Protein AF-A0A1X2F989-F1 (afdb_monomer_lite)

InterPro domains:
  IPR047727 Uncharacterised protein Sce7725-like [NF033831] (1-249)

pLDDT: mean 90.23, std 11.78, range [33.81, 98.31]

Foldseek 3Di:
DEDEQQDCDDPAVVHDDPVRCVVCVVVCVPLVRYAYEQEDPALVSVVCLLVVCVVQPPGAHEYEYPAQSDALQRVQVSPVPHNYAYEYEVNHPQVRNLVSHPFARYEYDYAQADDDPALVPDDAKFFRFPCQVCQVVSRYNGYDDDANDDPDDDPDDAFGLKDWQWAWFADPVLGIMIGIQIFPRRGSVDDGQQNRLLRSLVVVVVVCVVPVQGFADFPLNVCSVVSVQRHDVNRVVSRVRRRVVNSCVSNVNDDGDDPPDD

Radius of gyration: 21.35 Å; chains: 1; bounding box: 50×52×54 Å

Organism: NCBI:txid59750

Sequence (262 aa):
MYLIVNPSQGEFETGVPDTWRQPISEFVADTSLVYPTHQVISEADAATLSEFLERFQGRRVGVVLRQPHISAQDLAAEVDDRDVIVFVHASANPRTYLRELPAGKCVEVAASFNEQARNADYGAPEWFTSSHLEFANDGRPGFSDFGPLPRTFSFGGGRPGAVAIHLSYSDGDGSLWIHHFVSDTTDRDLGDAASKIAEAVRKLEAEVESNPEKFVETAGLQAYLANQVLGLPSNKRQQLIHHLATVAASLGDIERPATNLD

Structure (mmCIF, N/CA/C/O backbone):
data_AF-A0A1X2F989-F1
#
_entry.id   AF-A0A1X2F989-F1
#
loop_
_atom_site.group_PDB
_atom_site.id
_atom_site.type_symbol
_atom_site.label_atom_id
_atom_site.label_alt_id
_atom_site.label_comp_id
_atom_site.label_asym_id
_atom_site.label_entity_id
_atom_site.label_seq_id
_atom_site.pdbx_PDB_ins_code
_atom_site.Cartn_x
_atom_site.Cartn_y
_atom_site.Cartn_z
_atom_site.occupancy
_atom_site.B_iso_or_equiv
_atom_site.auth_seq_id
_atom_site.auth_comp_id
_atom_site.auth_asym_id
_atom_site.auth_atom_id
_atom_site.pdbx_PDB_model_num
ATOM 1 N N . MET A 1 1 ? -14.992 7.154 3.346 1.00 90.62 1 MET A N 1
ATOM 2 C CA . MET A 1 1 ? -13.512 7.173 3.421 1.00 90.62 1 MET A CA 1
ATOM 3 C C . MET A 1 1 ? -13.085 7.246 4.877 1.00 90.62 1 MET A C 1
ATOM 5 O O . MET A 1 1 ? -13.626 8.067 5.604 1.00 90.62 1 MET A O 1
ATOM 9 N N . TYR A 1 2 ? -12.134 6.415 5.302 1.00 93.94 2 TYR A N 1
ATOM 10 C CA . TYR A 1 2 ? -11.536 6.503 6.638 1.00 93.94 2 TYR A CA 1
ATOM 11 C C . TYR A 1 2 ? -10.519 7.648 6.680 1.00 93.94 2 TYR A C 1
ATOM 13 O O . TYR A 1 2 ? -9.601 7.678 5.863 1.00 93.94 2 TYR A O 1
ATOM 21 N N . LEU A 1 3 ? -10.701 8.606 7.591 1.00 92.75 3 LEU A N 1
ATOM 22 C CA . LEU A 1 3 ? -9.836 9.780 7.729 1.00 92.75 3 LEU A CA 1
ATOM 23 C C . LEU A 1 3 ? -9.230 9.831 9.129 1.00 92.75 3 LEU A C 1
ATOM 25 O O . LEU A 1 3 ? -9.968 9.922 10.109 1.00 92.75 3 LEU A O 1
ATOM 29 N N . ILE A 1 4 ? -7.897 9.812 9.220 1.00 92.12 4 ILE A N 1
ATOM 30 C CA . ILE A 1 4 ? -7.185 9.953 10.496 1.00 92.12 4 ILE A CA 1
ATOM 31 C C . ILE A 1 4 ? -7.354 11.385 11.009 1.00 92.12 4 ILE A C 1
ATOM 33 O O . ILE A 1 4 ? -6.950 12.335 10.340 1.00 92.12 4 ILE A O 1
ATOM 37 N N . VAL A 1 5 ? -7.943 11.535 12.197 1.00 87.69 5 VAL A N 1
ATOM 38 C CA . VAL A 1 5 ? -8.223 12.851 12.804 1.00 87.69 5 VAL A CA 1
ATOM 39 C C . VAL A 1 5 ? -7.224 13.249 13.896 1.00 87.69 5 VAL A C 1
ATOM 41 O O . VAL A 1 5 ? -7.191 14.414 14.288 1.00 87.69 5 VAL A O 1
ATOM 44 N N . ASN A 1 6 ? -6.377 12.317 14.341 1.00 89.62 6 ASN A N 1
ATOM 45 C CA . ASN A 1 6 ? -5.222 12.539 15.217 1.00 89.62 6 ASN A CA 1
ATOM 46 C C . ASN A 1 6 ? -3.904 12.188 14.484 1.00 89.62 6 ASN A C 1
ATOM 48 O O . ASN A 1 6 ? -3.224 11.225 14.836 1.00 89.62 6 ASN A O 1
ATOM 52 N N . PRO A 1 7 ? -3.553 12.913 13.406 1.00 88.44 7 PRO A N 1
ATOM 53 C CA . PRO A 1 7 ? -2.389 12.570 12.598 1.00 88.44 7 PRO A CA 1
ATOM 54 C C . PRO A 1 7 ? -1.093 12.671 13.407 1.00 88.44 7 PRO A C 1
ATOM 56 O O . PRO A 1 7 ? -0.889 13.615 14.163 1.00 88.44 7 PRO A O 1
ATOM 59 N N . SER A 1 8 ? -0.186 11.720 13.184 1.00 86.38 8 SER A N 1
ATOM 60 C CA . SER A 1 8 ? 1.100 11.640 13.884 1.00 86.38 8 SER A CA 1
ATOM 61 C C . SER A 1 8 ? 2.319 11.814 12.967 1.00 86.38 8 SER A C 1
ATOM 63 O O . SER A 1 8 ? 3.416 11.362 13.301 1.00 86.38 8 SER A O 1
ATOM 65 N N . GLN A 1 9 ? 2.120 12.316 11.747 1.00 84.12 9 GLN A N 1
ATOM 66 C CA . GLN A 1 9 ? 3.147 12.432 10.706 1.00 84.12 9 GLN A CA 1
ATOM 67 C C . GLN A 1 9 ? 2.948 13.726 9.907 1.00 84.12 9 GLN A C 1
ATOM 69 O O . GLN A 1 9 ? 1.814 14.167 9.706 1.00 84.12 9 GLN A O 1
ATOM 74 N N . GLY A 1 10 ? 4.043 14.280 9.381 1.00 83.75 10 GLY A N 1
ATOM 75 C CA . GLY A 1 10 ? 4.018 15.438 8.484 1.00 83.75 10 GLY A CA 1
ATOM 76 C C . GLY A 1 10 ? 3.716 16.758 9.198 1.00 83.75 10 GLY A C 1
ATOM 77 O O . GLY A 1 10 ? 3.974 16.905 10.388 1.00 83.75 10 GLY A O 1
ATOM 78 N N . GLU A 1 11 ? 3.152 17.727 8.469 1.00 84.06 11 GLU A N 1
ATOM 79 C CA . GLU A 1 11 ? 2.908 19.094 8.971 1.00 84.06 11 GLU A CA 1
ATOM 80 C C . GLU A 1 11 ? 1.953 19.161 10.178 1.00 84.06 11 GLU A C 1
ATOM 82 O O . GLU A 1 11 ? 1.933 20.167 10.884 1.00 84.06 11 GLU A O 1
ATOM 87 N N . PHE A 1 12 ? 1.182 18.098 10.438 1.00 86.69 12 PHE A N 1
ATOM 88 C CA . PHE A 1 12 ? 0.217 18.023 11.542 1.00 86.69 12 PHE A CA 1
ATOM 89 C C . PHE A 1 12 ? 0.642 17.096 12.683 1.00 86.69 12 PHE A C 1
ATOM 91 O O . PHE A 1 12 ? -0.179 16.803 13.548 1.00 86.69 12 PHE A O 1
ATOM 98 N N . GLU A 1 13 ? 1.901 16.648 12.727 1.00 84.06 13 GLU A N 1
ATOM 99 C CA . GLU A 1 13 ? 2.385 15.739 13.781 1.00 84.06 13 GLU A CA 1
ATOM 100 C C . GLU A 1 13 ? 2.271 16.320 15.201 1.00 84.06 13 GLU A C 1
ATOM 102 O O . GLU A 1 13 ? 2.126 15.579 16.167 1.00 84.06 13 GLU A O 1
ATOM 107 N N . THR A 1 14 ? 2.308 17.651 15.332 1.00 84.12 14 THR A N 1
ATOM 108 C CA . THR A 1 14 ? 2.146 18.369 16.611 1.00 84.12 14 THR A CA 1
ATOM 109 C C . THR A 1 14 ? 0.704 18.825 16.861 1.00 84.12 14 THR A C 1
ATOM 111 O O . THR A 1 14 ? 0.426 19.545 17.821 1.00 84.12 14 THR A O 1
ATOM 114 N N . GLY A 1 15 ? -0.226 18.391 16.008 1.00 81.81 15 GLY A N 1
ATOM 115 C CA . GLY A 1 15 ? -1.629 18.774 16.014 1.00 81.81 15 GLY A CA 1
ATOM 116 C C . GLY A 1 15 ? -2.032 19.550 14.761 1.00 81.81 15 GLY A C 1
ATOM 117 O O . GLY A 1 15 ? -1.231 20.227 14.120 1.00 81.81 15 GLY A O 1
ATOM 118 N N . VAL A 1 16 ? -3.316 19.461 14.415 1.00 83.69 16 VAL A N 1
ATOM 119 C CA . VAL A 1 16 ? -3.891 20.173 13.266 1.00 83.69 16 VAL A CA 1
ATOM 120 C C . VAL A 1 16 ? -4.214 21.616 13.681 1.00 83.69 16 VAL A C 1
ATOM 122 O O . VAL A 1 16 ? -5.006 21.784 14.600 1.00 83.69 16 VAL A O 1
ATOM 125 N N . PRO A 1 17 ? -3.672 22.671 13.055 1.00 87.06 17 PRO A N 1
ATOM 126 C CA . PRO A 1 17 ? -4.019 24.053 13.399 1.00 87.06 17 PRO A CA 1
ATOM 127 C C . PRO A 1 17 ? -5.493 24.377 13.126 1.00 87.06 17 PRO A C 1
ATOM 129 O O . PRO A 1 17 ? -6.101 23.812 12.217 1.00 87.06 17 PRO A O 1
ATOM 132 N N . ASP A 1 18 ? -6.072 25.344 13.842 1.00 87.25 18 ASP A N 1
ATOM 133 C CA . ASP A 1 18 ? -7.490 25.707 13.665 1.00 87.25 18 ASP A CA 1
ATOM 134 C C . ASP A 1 18 ? -7.808 26.238 12.263 1.00 87.25 18 ASP A C 1
ATOM 136 O O . ASP A 1 18 ? -8.899 26.004 11.743 1.00 87.25 18 ASP A O 1
ATOM 140 N N . THR A 1 19 ? -6.825 26.861 11.611 1.00 88.94 19 THR A N 1
ATOM 141 C CA . THR A 1 19 ? -6.901 27.291 10.208 1.00 88.94 19 THR A CA 1
ATOM 142 C C . THR A 1 19 ? -7.122 26.130 9.239 1.00 88.94 19 THR A C 1
ATOM 144 O O . THR A 1 19 ? -7.714 26.332 8.183 1.00 88.94 19 THR A O 1
ATOM 147 N N . TRP A 1 20 ? -6.688 24.919 9.600 1.00 86.38 20 TRP A N 1
ATOM 148 C CA . TRP A 1 20 ? -6.953 23.683 8.864 1.00 86.38 20 TRP A CA 1
ATOM 149 C C . TRP A 1 20 ? -8.181 22.939 9.390 1.00 86.38 20 TRP A C 1
ATOM 151 O O . TRP A 1 20 ? -8.950 22.390 8.601 1.00 86.38 20 TRP A O 1
ATOM 161 N N . ARG A 1 21 ? -8.403 22.933 10.712 1.00 84.31 21 ARG A N 1
ATOM 162 C CA . ARG A 1 21 ? -9.544 22.235 11.326 1.00 84.31 21 ARG A CA 1
ATOM 163 C C . ARG A 1 21 ? -10.886 22.834 10.929 1.00 84.31 21 ARG A C 1
ATOM 165 O O . ARG A 1 21 ? -11.815 22.079 10.663 1.00 84.31 21 ARG A O 1
ATOM 172 N N . GLN A 1 22 ? -11.011 24.160 10.894 1.00 86.69 22 GLN A N 1
ATOM 173 C CA . GLN A 1 22 ? -12.297 24.803 10.617 1.00 86.69 22 GLN A CA 1
ATOM 174 C C . GLN A 1 22 ? -12.828 24.456 9.216 1.00 86.69 22 GLN A C 1
ATOM 176 O O . GLN A 1 22 ? -13.941 23.934 9.147 1.00 86.69 22 GLN A O 1
ATOM 181 N N . PRO A 1 23 ? -12.058 24.617 8.119 1.00 86.56 23 PRO A N 1
ATOM 182 C CA . PRO A 1 23 ? -12.561 24.293 6.783 1.00 86.56 23 PRO A CA 1
ATOM 183 C C . PRO A 1 23 ? -12.874 22.807 6.580 1.00 86.56 23 PRO A C 1
ATOM 185 O O . PRO A 1 23 ? -13.781 22.476 5.823 1.00 86.56 23 PRO A O 1
ATOM 188 N N . ILE A 1 24 ? -12.137 21.901 7.236 1.00 85.00 24 ILE A N 1
ATOM 189 C CA . ILE A 1 24 ? -12.354 20.457 7.064 1.00 85.00 24 ILE A CA 1
ATOM 190 C C . ILE A 1 24 ? -13.475 19.911 7.960 1.00 85.00 24 ILE A C 1
ATOM 192 O O . ILE A 1 24 ? -13.995 18.828 7.702 1.00 85.00 24 ILE A O 1
ATOM 196 N N . SER A 1 25 ? -13.863 20.645 9.006 1.00 84.75 25 SER A N 1
ATOM 197 C CA . SER A 1 25 ? -14.811 20.167 10.018 1.00 84.75 25 SER A CA 1
ATOM 198 C C . SER A 1 25 ? -16.171 19.762 9.444 1.00 84.75 25 SER A C 1
ATOM 200 O O . SER A 1 25 ? -16.718 18.746 9.869 1.00 84.75 25 SER A O 1
ATOM 202 N N . GLU A 1 26 ? -16.677 20.484 8.441 1.00 86.06 26 GLU A N 1
ATOM 203 C CA . GLU A 1 26 ? -17.933 20.156 7.754 1.00 86.06 26 GLU A CA 1
ATOM 204 C C . GLU A 1 26 ? -17.835 18.821 7.002 1.00 86.06 26 GLU A C 1
ATOM 206 O O . GLU A 1 26 ? -18.725 17.981 7.116 1.00 86.06 26 GLU A O 1
ATOM 211 N N . PHE A 1 27 ? -16.713 18.561 6.322 1.00 85.00 27 PHE A N 1
ATOM 212 C CA . PHE A 1 27 ? -16.469 17.280 5.650 1.00 85.00 27 PHE A CA 1
ATOM 213 C C . PHE A 1 27 ? -16.313 16.129 6.646 1.00 85.00 27 PHE A C 1
ATOM 215 O O . PHE A 1 27 ? -16.808 15.032 6.410 1.00 85.00 27 PHE A O 1
ATOM 222 N N . VAL A 1 28 ? -15.650 16.366 7.783 1.00 83.62 28 VAL A N 1
ATOM 223 C CA . VAL A 1 28 ? -15.543 15.371 8.866 1.00 83.62 28 VAL A CA 1
ATOM 224 C C . VAL A 1 28 ? -16.913 15.093 9.497 1.00 83.62 28 VAL A C 1
ATOM 226 O O . VAL A 1 28 ? -17.173 13.979 9.965 1.00 83.62 28 VAL A O 1
ATOM 229 N N . ALA A 1 29 ? -17.804 16.084 9.526 1.00 84.94 29 ALA A N 1
ATOM 230 C CA . ALA A 1 29 ? -19.171 15.930 10.007 1.00 84.94 29 ALA A CA 1
ATOM 231 C C . ALA A 1 29 ? -20.068 15.162 9.020 1.00 84.94 29 ALA A C 1
ATOM 233 O O . ALA A 1 29 ? -21.021 14.523 9.465 1.00 84.94 29 ALA A O 1
ATOM 234 N N . ASP A 1 30 ? -19.745 15.159 7.723 1.00 87.94 30 ASP A N 1
ATOM 235 C CA . ASP A 1 30 ? -20.487 14.414 6.705 1.00 87.94 30 ASP A CA 1
ATOM 236 C C . ASP A 1 30 ? -20.329 12.894 6.889 1.00 87.94 30 ASP A C 1
ATOM 238 O O . ASP A 1 30 ? -19.300 12.282 6.583 1.00 87.94 30 ASP A O 1
ATOM 242 N N . THR A 1 31 ? -21.393 12.269 7.390 1.00 84.44 31 THR A N 1
ATOM 243 C CA . THR A 1 31 ? -21.453 10.832 7.683 1.00 84.44 31 THR A CA 1
ATOM 244 C C . THR A 1 31 ? -21.545 9.957 6.435 1.00 84.44 31 THR A C 1
ATOM 246 O O . THR A 1 31 ? -21.296 8.754 6.527 1.00 84.44 31 THR A O 1
ATOM 249 N N . SER A 1 32 ? -21.876 10.533 5.276 1.00 87.38 32 SER A N 1
ATOM 250 C CA . SER A 1 32 ? -21.926 9.816 4.000 1.00 87.38 32 SER A CA 1
ATOM 251 C C . SER A 1 32 ? -20.550 9.699 3.344 1.00 87.38 32 SER A C 1
ATOM 253 O O . SER A 1 32 ? -20.290 8.744 2.611 1.00 87.38 32 SER A O 1
ATOM 255 N N . LEU A 1 33 ? -19.646 10.636 3.644 1.00 86.81 33 LEU A N 1
ATOM 256 C CA . LEU A 1 33 ? -18.328 10.724 3.019 1.00 86.81 3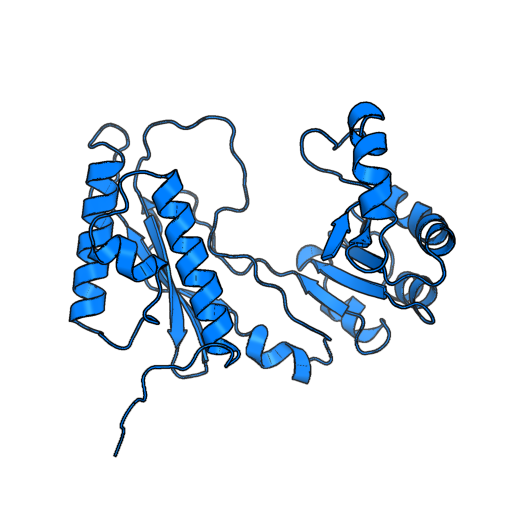3 LEU A CA 1
ATOM 257 C C . LEU A 1 33 ? -17.201 10.231 3.928 1.00 86.81 33 LEU A C 1
ATOM 259 O O . LEU A 1 33 ? -16.288 9.546 3.451 1.00 86.81 33 LEU A O 1
ATOM 263 N N . VAL A 1 34 ? -17.238 10.564 5.223 1.00 92.69 34 VAL A N 1
ATOM 264 C CA . VAL A 1 34 ? -16.092 10.403 6.128 1.00 92.69 34 VAL A CA 1
ATOM 265 C C . VAL A 1 34 ? -16.423 9.542 7.347 1.00 92.69 34 VAL A 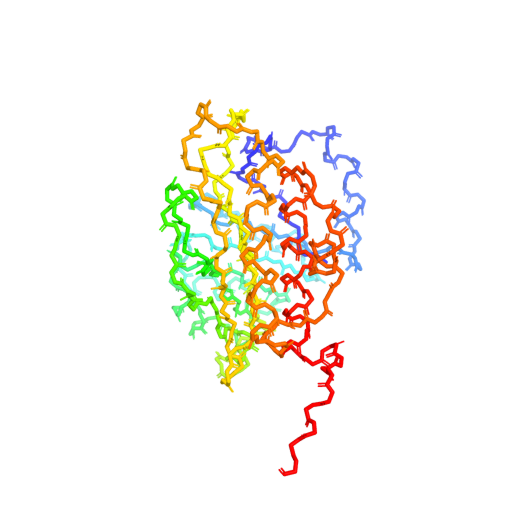C 1
ATOM 267 O O . VAL A 1 34 ? -17.370 9.789 8.099 1.00 92.69 34 VAL A O 1
ATOM 270 N N . TYR A 1 35 ? -15.555 8.560 7.580 1.00 94.94 35 TYR A N 1
ATOM 271 C CA . TYR A 1 35 ? -15.482 7.761 8.796 1.00 94.94 35 TYR A CA 1
ATOM 272 C C . TYR A 1 35 ? -14.290 8.260 9.622 1.00 94.94 35 TYR A C 1
ATOM 274 O O . TYR A 1 35 ? -13.137 8.064 9.212 1.00 94.94 35 TYR A O 1
ATOM 282 N N . PRO A 1 36 ? -14.531 8.946 10.755 1.00 94.69 36 PRO A N 1
ATOM 283 C CA . PRO A 1 36 ? -13.464 9.392 11.640 1.00 94.69 36 PRO A CA 1
ATOM 284 C C . PRO A 1 36 ? -12.598 8.206 12.045 1.00 94.69 36 PRO A C 1
ATOM 286 O O . PRO A 1 36 ? -13.115 7.125 12.319 1.00 94.69 36 PRO A O 1
ATOM 289 N N . THR A 1 37 ? -11.284 8.384 12.048 1.00 96.19 37 THR A N 1
ATOM 290 C CA . THR A 1 37 ? -10.335 7.305 12.324 1.00 96.19 37 THR A CA 1
ATOM 291 C C . THR A 1 37 ? -9.328 7.742 13.374 1.00 96.19 37 THR A C 1
ATOM 293 O O . THR A 1 37 ? -8.713 8.800 13.237 1.00 96.19 37 THR A O 1
ATOM 296 N N . HIS A 1 38 ? -9.162 6.919 14.406 1.00 95.88 38 HIS A N 1
ATOM 297 C CA . HIS A 1 38 ? -8.214 7.152 15.493 1.00 95.88 38 HIS A CA 1
ATOM 298 C C . HIS A 1 38 ? -6.970 6.295 15.307 1.00 95.88 38 HIS A C 1
ATOM 300 O O . HIS A 1 38 ? -7.049 5.076 15.161 1.00 95.88 38 HIS A O 1
ATOM 306 N N . GLN A 1 39 ? -5.809 6.925 15.293 1.00 95.56 39 GLN A N 1
ATOM 307 C CA . GLN A 1 39 ? -4.524 6.260 15.180 1.00 95.56 39 GLN A CA 1
ATOM 308 C C . GLN A 1 39 ? -3.949 5.983 16.570 1.00 95.56 39 GLN A C 1
ATOM 310 O O . GLN A 1 39 ? -3.850 6.892 17.383 1.00 95.56 39 GLN A O 1
ATOM 315 N N . VAL A 1 40 ? -3.522 4.745 16.817 1.00 95.88 40 VAL A N 1
ATOM 316 C CA . VAL A 1 40 ? -2.842 4.321 18.044 1.00 95.88 40 VAL A CA 1
ATOM 317 C C . VAL A 1 40 ? -1.386 3.998 17.720 1.00 95.88 40 VAL A C 1
ATOM 319 O O . VAL A 1 40 ? -1.069 2.973 17.099 1.00 95.88 40 VAL A O 1
ATOM 322 N N . ILE A 1 41 ? -0.488 4.901 18.118 1.00 93.31 41 ILE A N 1
ATOM 323 C CA . ILE A 1 41 ? 0.969 4.748 17.978 1.00 93.31 41 ILE A CA 1
ATOM 324 C C . ILE A 1 41 ? 1.711 4.876 19.313 1.00 93.31 41 ILE A C 1
ATOM 326 O O . ILE A 1 41 ? 2.927 4.694 19.341 1.00 93.31 41 ILE A O 1
ATOM 330 N N . SER A 1 42 ? 0.993 5.176 20.395 1.00 94.00 42 SER A N 1
ATOM 331 C CA . SER A 1 42 ? 1.500 5.320 21.756 1.00 94.00 42 SER A CA 1
ATOM 332 C C . SER A 1 42 ? 0.433 4.936 22.789 1.00 94.00 42 SER A C 1
ATOM 334 O O . SER A 1 42 ? -0.754 4.848 22.469 1.00 94.00 42 SER A O 1
ATOM 336 N N . GLU A 1 43 ? 0.839 4.760 24.047 1.00 94.38 43 GLU A N 1
ATOM 337 C CA . GLU A 1 43 ? -0.087 4.551 25.173 1.00 94.38 43 GLU A CA 1
ATOM 338 C C . GLU A 1 43 ? -1.030 5.750 25.389 1.00 94.38 43 GLU A C 1
ATOM 340 O O . GLU A 1 43 ? -2.175 5.574 25.796 1.00 94.38 43 GLU A O 1
ATOM 345 N N . ALA A 1 44 ? -0.587 6.973 25.067 1.00 93.88 44 ALA A N 1
ATOM 346 C CA . ALA A 1 44 ? -1.424 8.170 25.160 1.00 93.88 44 ALA A CA 1
ATOM 347 C C . ALA A 1 44 ? -2.576 8.147 24.140 1.00 93.88 44 ALA A C 1
ATOM 349 O O . ALA A 1 44 ? -3.703 8.529 24.457 1.00 93.88 44 ALA A O 1
ATOM 350 N N . ASP A 1 45 ? -2.321 7.645 22.929 1.00 94.44 45 ASP A N 1
ATOM 351 C CA . ASP A 1 45 ? -3.375 7.464 21.930 1.00 94.44 45 ASP A CA 1
ATOM 352 C C . ASP A 1 45 ? -4.365 6.379 22.359 1.00 94.44 45 ASP A C 1
ATOM 354 O O . ASP A 1 45 ? -5.571 6.541 22.181 1.00 94.44 45 ASP A O 1
ATOM 358 N N . ALA A 1 46 ? -3.867 5.286 22.947 1.00 95.94 46 ALA A N 1
ATOM 359 C CA . ALA A 1 46 ? -4.715 4.226 23.485 1.00 95.94 46 ALA A CA 1
ATOM 360 C C . ALA A 1 46 ? -5.626 4.760 24.604 1.00 95.94 46 ALA A C 1
ATOM 362 O O . ALA A 1 46 ? -6.825 4.494 24.597 1.00 95.94 46 ALA A O 1
ATOM 363 N N . ALA A 1 47 ? -5.089 5.587 25.506 1.00 96.19 47 ALA A N 1
ATOM 364 C CA . ALA A 1 47 ? -5.841 6.181 26.610 1.00 96.19 47 ALA A CA 1
ATOM 365 C C . ALA A 1 47 ? -6.969 7.131 26.161 1.00 96.19 47 ALA A C 1
ATOM 367 O O . ALA A 1 47 ? -7.932 7.328 26.898 1.00 96.19 47 ALA A O 1
ATOM 368 N N . THR A 1 48 ? -6.874 7.714 24.962 1.00 95.69 48 THR A N 1
ATOM 369 C CA . THR A 1 48 ? -7.895 8.624 24.405 1.00 95.69 48 THR A CA 1
ATOM 370 C C . THR A 1 48 ? -8.910 7.924 23.499 1.00 95.69 48 THR A C 1
ATOM 372 O O . THR A 1 48 ? -9.875 8.552 23.059 1.00 95.69 48 THR A O 1
ATOM 375 N N . LEU A 1 49 ? -8.739 6.622 23.232 1.00 96.62 49 LEU A N 1
ATOM 376 C CA . LEU A 1 49 ? -9.604 5.872 22.320 1.00 96.62 49 LEU A CA 1
ATOM 377 C C . LEU A 1 49 ? -11.066 5.865 22.781 1.00 96.62 49 LEU A C 1
ATOM 379 O O . LEU A 1 49 ? -11.953 6.126 21.973 1.00 96.62 49 LEU A O 1
ATOM 383 N N . SER A 1 50 ? -11.321 5.610 24.066 1.00 95.94 50 SER A N 1
ATOM 384 C CA . SER A 1 50 ? -12.692 5.537 24.587 1.00 95.94 50 SER A CA 1
ATOM 385 C C . SER A 1 50 ? -13.428 6.878 24.431 1.00 95.94 50 SER A C 1
ATOM 387 O O . SER A 1 50 ? -14.551 6.927 23.931 1.00 95.94 50 SER A O 1
ATOM 389 N N . GLU A 1 51 ? -12.751 7.999 24.723 1.00 96.19 51 GLU A N 1
ATOM 390 C CA . GLU A 1 51 ? -13.293 9.347 24.494 1.00 96.19 51 GLU A CA 1
ATOM 391 C C . GLU A 1 51 ? -13.600 9.593 23.007 1.00 96.19 51 GLU A C 1
ATOM 393 O O . GLU A 1 51 ? -14.654 10.136 22.666 1.00 96.19 51 GLU A O 1
ATOM 398 N N . PHE A 1 52 ? -12.708 9.171 22.107 1.00 95.56 52 PHE A N 1
ATOM 399 C CA . PHE A 1 52 ? -12.930 9.265 20.665 1.00 95.56 52 PHE A CA 1
ATOM 400 C C . PHE A 1 52 ? -14.164 8.462 20.221 1.00 95.56 52 PHE A C 1
ATOM 402 O O . PHE A 1 52 ? -14.988 8.969 19.455 1.00 95.56 52 PHE A O 1
ATOM 409 N N . LEU A 1 53 ? -14.311 7.227 20.707 1.00 95.69 53 LEU A N 1
ATOM 410 C CA . LEU A 1 53 ? -15.431 6.355 20.362 1.00 95.69 53 LEU A CA 1
ATOM 411 C C . LEU A 1 53 ? -16.764 6.909 20.883 1.00 95.69 53 LEU A C 1
ATOM 413 O O . LEU A 1 53 ? -17.765 6.832 20.171 1.00 95.69 53 LEU A O 1
ATOM 417 N N . GLU A 1 54 ? -16.786 7.500 22.079 1.00 95.31 54 GLU A N 1
ATOM 418 C CA . GLU A 1 54 ? -17.957 8.207 22.619 1.00 95.31 54 GLU A CA 1
ATOM 419 C C . GLU A 1 54 ? -18.296 9.463 21.813 1.00 95.31 54 GLU A C 1
ATOM 421 O O . GLU A 1 54 ? -19.451 9.693 21.450 1.00 95.31 54 GLU A O 1
ATOM 426 N N . ARG A 1 55 ? -17.289 10.259 21.437 1.00 92.69 55 ARG A N 1
ATOM 427 C CA . ARG A 1 55 ? -17.490 11.470 20.629 1.00 92.69 55 ARG A CA 1
ATOM 428 C C . ARG A 1 55 ? -18.175 11.187 19.291 1.00 92.69 55 ARG A C 1
ATOM 430 O O . ARG A 1 55 ? -18.898 12.045 18.783 1.00 92.69 55 ARG A O 1
ATOM 437 N N . PHE A 1 56 ? -17.932 10.017 18.708 1.00 92.19 56 PHE A N 1
ATOM 438 C CA . PHE A 1 56 ? -18.509 9.594 17.432 1.00 92.19 56 PHE A CA 1
ATOM 439 C C . PHE A 1 56 ? -19.516 8.445 17.583 1.00 92.19 56 PHE A C 1
ATOM 441 O O . PHE A 1 56 ? -19.723 7.680 16.640 1.00 92.19 56 PHE A O 1
ATOM 448 N N . GLN A 1 57 ? -20.178 8.341 18.740 1.00 92.25 57 GLN A N 1
ATOM 449 C CA . GLN A 1 57 ? -21.208 7.335 18.986 1.00 92.25 57 GLN A CA 1
ATOM 450 C C . GLN A 1 57 ? -22.288 7.345 17.887 1.00 92.25 57 GLN A C 1
ATOM 452 O O . GLN A 1 57 ? -22.753 8.396 17.442 1.00 92.25 57 GLN A O 1
ATOM 457 N N . GLY A 1 58 ? -22.676 6.154 17.423 1.00 90.69 58 GLY A N 1
ATOM 458 C CA . GLY A 1 58 ? -23.659 5.982 16.347 1.00 90.69 58 GLY A CA 1
ATOM 459 C C . GLY A 1 58 ? -23.124 6.242 14.932 1.00 90.69 58 GLY A C 1
ATOM 460 O O . GLY A 1 58 ? -23.883 6.125 13.971 1.00 90.69 58 GLY A O 1
ATOM 461 N N . ARG A 1 59 ? -21.834 6.567 14.772 1.00 91.94 59 ARG A N 1
ATOM 462 C CA . ARG A 1 59 ? -21.165 6.639 13.467 1.00 91.94 59 ARG A CA 1
ATOM 463 C C . ARG A 1 59 ? -20.267 5.429 13.249 1.00 91.94 59 ARG A C 1
ATOM 465 O O . ARG A 1 59 ? -19.683 4.897 14.188 1.00 91.94 59 ARG A O 1
ATOM 472 N N . ARG A 1 60 ? -20.080 5.075 11.977 1.00 94.69 60 ARG A N 1
ATOM 473 C CA . ARG A 1 60 ? -18.971 4.216 11.566 1.00 94.69 60 ARG A CA 1
ATOM 474 C C . ARG A 1 60 ? -17.641 4.936 11.776 1.00 94.69 60 ARG A C 1
ATOM 476 O O . ARG A 1 60 ? -17.483 6.074 11.322 1.00 94.69 60 ARG A O 1
ATOM 483 N N . VAL A 1 61 ? -16.682 4.260 12.401 1.00 96.06 61 VAL A N 1
ATOM 484 C CA . VAL A 1 61 ? -15.338 4.793 12.677 1.00 96.06 61 VAL A CA 1
ATOM 485 C C . VAL A 1 61 ? -14.242 3.786 12.330 1.00 96.06 61 VAL A C 1
ATOM 487 O O . VAL A 1 61 ? -14.493 2.594 12.144 1.00 96.06 61 VAL A O 1
ATOM 490 N N . GLY A 1 62 ? -13.012 4.275 12.215 1.00 97.50 62 GLY A N 1
ATOM 491 C CA . GLY A 1 62 ? -11.815 3.455 12.069 1.00 97.50 62 GLY A CA 1
ATOM 492 C C . GLY A 1 62 ? -10.909 3.534 13.295 1.00 97.50 62 GLY A C 1
ATOM 493 O O . GLY A 1 62 ? -10.844 4.562 13.968 1.00 97.50 62 GLY A O 1
ATOM 494 N N . VAL A 1 63 ? -10.139 2.481 13.536 1.00 97.81 63 VAL A N 1
ATOM 495 C CA . VAL A 1 63 ? -8.995 2.498 14.456 1.00 97.81 63 VAL A CA 1
ATOM 496 C C . VAL A 1 63 ? -7.780 1.971 13.708 1.00 97.81 63 VAL A C 1
ATOM 498 O O . VAL A 1 63 ? -7.866 0.926 13.076 1.00 97.81 63 VAL A O 1
ATOM 501 N N . VAL A 1 64 ? -6.648 2.670 13.749 1.00 97.25 64 VAL A N 1
ATOM 502 C CA . VAL A 1 64 ? -5.397 2.234 13.111 1.00 97.25 64 VAL A CA 1
ATOM 503 C C . VAL A 1 64 ? -4.376 1.904 14.188 1.00 97.25 64 VAL A C 1
ATOM 505 O O . VAL A 1 64 ? -3.872 2.803 14.853 1.00 97.25 64 VAL A O 1
ATOM 508 N N . LEU A 1 65 ? -4.013 0.632 14.324 1.00 96.50 65 LEU A N 1
ATOM 509 C CA . LEU A 1 65 ? -2.949 0.188 15.222 1.00 96.50 65 LEU A CA 1
ATOM 510 C C . LEU A 1 65 ? -1.646 0.051 14.444 1.00 96.50 65 LEU A C 1
ATOM 512 O O . LEU A 1 65 ? -1.518 -0.817 13.579 1.00 96.50 65 LEU A O 1
ATOM 516 N N . ARG A 1 66 ? -0.642 0.870 14.764 1.00 91.88 66 ARG A N 1
ATOM 517 C CA . ARG A 1 66 ? 0.711 0.684 14.206 1.00 91.88 66 ARG A CA 1
ATOM 518 C C . ARG A 1 66 ? 1.598 -0.169 15.1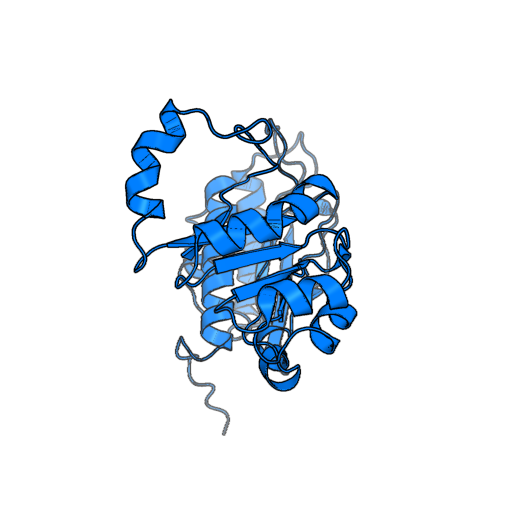02 1.00 91.88 66 ARG A C 1
ATOM 520 O O . ARG A 1 66 ? 2.488 -0.858 14.611 1.00 91.88 66 ARG A O 1
ATOM 527 N N . GLN A 1 67 ? 1.355 -0.129 16.403 1.00 91.38 67 GLN A N 1
ATOM 528 C CA . GLN A 1 67 ? 2.080 -0.871 17.429 1.00 91.38 67 GLN A CA 1
ATOM 529 C C . GLN A 1 67 ? 1.082 -1.352 18.493 1.00 91.38 67 GLN A C 1
ATOM 531 O O . GLN A 1 67 ? 0.005 -0.762 18.611 1.00 91.38 67 GLN A O 1
ATOM 536 N N . PRO A 1 68 ? 1.398 -2.415 19.251 1.00 93.25 68 PRO A N 1
ATOM 537 C CA . PRO A 1 68 ? 0.455 -3.029 20.178 1.00 93.25 68 PRO A CA 1
ATOM 538 C C . PRO A 1 68 ? 0.390 -2.279 21.524 1.00 93.25 68 PRO A C 1
ATOM 540 O O . PRO A 1 68 ? 0.676 -2.853 22.568 1.00 93.25 68 PRO A O 1
ATOM 543 N N . HIS A 1 69 ? 0.043 -0.988 21.490 1.00 96.44 69 HIS A N 1
ATOM 544 C CA . HIS A 1 69 ? -0.065 -0.118 22.680 1.00 96.44 69 HIS A CA 1
ATOM 545 C C . HIS A 1 69 ? -1.395 -0.239 23.431 1.00 96.44 69 HIS A C 1
ATOM 547 O O . HIS A 1 69 ? -1.571 0.366 24.481 1.00 96.44 69 HIS A O 1
ATOM 553 N N . ILE A 1 70 ? -2.330 -1.016 22.895 1.00 97.00 70 ILE A N 1
ATOM 554 C CA . ILE A 1 70 ? -3.559 -1.447 23.559 1.00 97.00 70 ILE A CA 1
ATOM 555 C C . ILE A 1 70 ? -3.609 -2.968 23.454 1.00 97.00 70 ILE A C 1
ATOM 557 O O . ILE A 1 70 ? -3.213 -3.510 22.426 1.00 97.00 70 ILE A O 1
ATOM 561 N N . SER A 1 71 ? -4.034 -3.687 24.491 1.00 97.00 71 SER A N 1
ATOM 562 C CA . SER A 1 71 ? -4.149 -5.141 24.365 1.00 97.00 71 SER A CA 1
ATOM 563 C C . SER A 1 71 ? -5.301 -5.504 23.420 1.00 97.00 71 SER A C 1
ATOM 565 O O . SER A 1 71 ? -6.267 -4.756 23.273 1.00 97.00 71 SER A O 1
ATOM 567 N N . ALA A 1 72 ? -5.226 -6.667 22.771 1.00 97.38 72 ALA A N 1
ATOM 568 C CA . ALA A 1 72 ? -6.301 -7.112 21.885 1.00 97.38 72 ALA A CA 1
ATOM 569 C C . ALA A 1 72 ? -7.628 -7.340 22.638 1.00 97.38 72 ALA A C 1
ATOM 571 O O . ALA A 1 72 ? -8.688 -7.129 22.059 1.00 97.38 72 ALA A O 1
ATOM 572 N N . GLN A 1 73 ? -7.565 -7.706 23.924 1.00 97.06 73 GLN A N 1
ATOM 573 C CA . GLN A 1 73 ? -8.738 -7.877 24.788 1.00 97.06 73 GLN A CA 1
ATOM 574 C C . GLN A 1 73 ? -9.377 -6.534 25.145 1.00 97.06 73 GLN A C 1
ATOM 576 O O . GLN A 1 73 ? -10.588 -6.381 25.001 1.00 97.06 73 GLN A O 1
ATOM 581 N N . ASP A 1 74 ? -8.568 -5.550 25.547 1.00 97.19 74 ASP A N 1
ATOM 582 C CA . ASP A 1 74 ? -9.071 -4.214 25.878 1.00 97.19 74 ASP A CA 1
ATOM 583 C C . ASP A 1 74 ? -9.663 -3.544 24.637 1.00 97.19 74 ASP A C 1
ATOM 585 O O . ASP A 1 74 ? -10.758 -2.992 24.686 1.00 97.19 74 ASP A O 1
ATOM 589 N N . LEU A 1 75 ? -8.992 -3.662 23.485 1.00 97.56 75 LEU A N 1
ATOM 590 C CA . LEU A 1 75 ? -9.526 -3.127 22.239 1.00 97.56 75 LEU A CA 1
ATOM 591 C C . LEU A 1 75 ? -10.819 -3.831 21.819 1.00 97.56 75 LEU A C 1
ATOM 593 O O . LEU A 1 75 ? -11.732 -3.157 21.353 1.00 97.56 75 LEU A O 1
ATOM 597 N N . ALA A 1 76 ? -10.912 -5.155 21.978 1.00 97.44 76 ALA A N 1
ATOM 598 C CA . ALA A 1 76 ? -12.144 -5.890 21.701 1.00 97.44 76 ALA A CA 1
ATOM 599 C C . ALA A 1 76 ? -13.304 -5.381 22.564 1.00 97.44 76 ALA A C 1
ATOM 601 O O . ALA A 1 76 ? -14.385 -5.160 22.028 1.00 97.44 76 ALA A O 1
ATOM 602 N N . ALA A 1 77 ? -13.064 -5.118 23.853 1.00 96.56 77 ALA A N 1
ATOM 603 C CA . ALA A 1 77 ? -14.067 -4.562 24.757 1.00 96.56 77 ALA A CA 1
ATOM 604 C C . ALA A 1 77 ? -14.518 -3.146 24.350 1.00 96.56 77 ALA A C 1
ATOM 606 O O . ALA A 1 77 ? -15.709 -2.854 24.392 1.00 96.56 77 ALA A O 1
ATOM 607 N N . GLU A 1 78 ? -13.598 -2.282 23.910 1.00 95.50 78 GLU A N 1
ATOM 608 C CA . GLU A 1 78 ? -13.924 -0.919 23.456 1.00 95.50 78 GLU A CA 1
ATOM 609 C C . GLU A 1 78 ? -14.774 -0.902 22.172 1.00 95.50 78 GLU A C 1
ATOM 611 O O . GLU A 1 78 ? -15.585 0.005 21.966 1.00 95.50 78 GLU A O 1
ATOM 616 N N . VAL A 1 79 ? -14.588 -1.888 21.285 1.00 95.69 79 VAL A N 1
ATOM 617 C CA . VAL A 1 79 ? -15.175 -1.882 19.934 1.00 95.69 79 VAL A CA 1
ATOM 618 C C . VAL A 1 79 ? -16.313 -2.880 19.728 1.00 95.69 79 VAL A C 1
ATOM 620 O O . VAL A 1 79 ? -16.843 -2.919 18.618 1.00 95.69 79 VAL A O 1
ATOM 623 N N . ASP A 1 80 ? -16.691 -3.683 20.725 1.00 92.12 80 ASP A N 1
ATOM 624 C CA . ASP A 1 80 ? -17.568 -4.858 20.568 1.00 92.12 80 ASP A CA 1
ATOM 625 C C . ASP A 1 80 ? -18.904 -4.546 19.865 1.00 92.12 80 ASP A C 1
ATOM 627 O O . ASP A 1 80 ? -19.174 -5.014 18.754 1.00 92.12 80 ASP A O 1
ATOM 631 N N . ASP A 1 81 ? -19.697 -3.642 20.430 1.00 89.69 81 ASP A N 1
ATOM 632 C CA . ASP A 1 81 ? -21.037 -3.268 19.963 1.00 89.69 81 ASP A CA 1
ATOM 633 C C . ASP A 1 81 ? -21.052 -2.078 18.982 1.00 89.69 81 ASP A C 1
ATOM 635 O O . ASP A 1 81 ? -22.115 -1.591 18.588 1.00 89.69 81 ASP A O 1
ATOM 639 N N . ARG A 1 82 ? -19.875 -1.618 18.540 1.00 93.75 82 ARG A N 1
ATOM 640 C CA . ARG A 1 82 ? -19.713 -0.418 17.702 1.00 93.75 82 ARG A CA 1
ATOM 641 C C . ARG A 1 82 ? -19.444 -0.750 16.232 1.00 93.75 82 ARG A C 1
ATOM 643 O O . ARG A 1 82 ? -18.771 -1.728 15.916 1.00 93.75 82 ARG A O 1
ATOM 650 N N . ASP A 1 83 ? -19.890 0.091 15.300 1.00 94.94 83 ASP A N 1
ATOM 651 C CA . ASP A 1 83 ? -19.533 -0.039 13.874 1.00 94.94 83 ASP A CA 1
ATOM 652 C C . ASP A 1 83 ? -18.100 0.477 13.631 1.00 94.94 83 ASP A C 1
ATOM 654 O O . ASP A 1 83 ? -17.873 1.627 13.250 1.00 94.94 83 ASP A O 1
ATOM 658 N N . VAL A 1 84 ? -17.113 -0.367 13.938 1.00 96.31 84 VAL A N 1
ATOM 659 C CA . VAL A 1 84 ? -15.680 -0.043 13.907 1.00 96.31 84 VAL A CA 1
ATOM 660 C C . VAL A 1 84 ? -14.953 -1.016 12.988 1.00 96.31 84 VAL A C 1
ATOM 662 O O . VAL A 1 84 ? -15.107 -2.230 13.125 1.00 96.31 84 VAL A O 1
ATOM 665 N N . ILE A 1 85 ? -14.091 -0.488 12.117 1.00 97.50 85 ILE A N 1
ATOM 666 C CA . ILE A 1 85 ? -13.047 -1.280 11.456 1.00 97.50 85 ILE A CA 1
ATOM 667 C C . ILE A 1 85 ? -11.696 -0.960 12.091 1.00 97.50 85 ILE A C 1
ATOM 669 O O . ILE A 1 85 ? -11.291 0.199 12.185 1.00 97.50 85 ILE A O 1
ATOM 673 N N . VAL A 1 86 ? -10.996 -2.002 12.521 1.00 97.88 86 VAL A N 1
ATOM 674 C CA . VAL A 1 86 ? -9.654 -1.940 13.088 1.00 97.88 86 VAL A CA 1
ATOM 675 C C . VAL A 1 86 ? -8.645 -2.352 12.020 1.00 97.88 86 VAL A C 1
ATOM 677 O O . VAL A 1 86 ? -8.588 -3.502 11.590 1.00 97.88 86 VAL A O 1
ATOM 680 N N . PHE A 1 87 ? -7.822 -1.399 11.613 1.00 97.44 87 PHE A N 1
ATOM 681 C CA . PHE A 1 87 ? -6.704 -1.563 10.700 1.00 97.44 87 PHE A CA 1
ATOM 682 C C . PHE A 1 87 ? -5.437 -1.856 11.505 1.00 97.44 87 PHE A C 1
ATOM 684 O O . PHE A 1 87 ? -4.914 -0.980 12.193 1.00 97.44 87 PHE A O 1
ATOM 691 N N . VAL A 1 88 ? -4.929 -3.083 11.436 1.00 97.00 88 VAL A N 1
ATOM 692 C CA . VAL A 1 88 ? -3.795 -3.532 12.251 1.00 97.00 88 VAL A CA 1
ATOM 693 C C . VAL A 1 88 ? -2.562 -3.691 11.376 1.00 97.00 88 VAL A C 1
ATOM 695 O O . VAL A 1 88 ? -2.495 -4.586 10.535 1.00 97.00 88 VAL A O 1
ATOM 698 N N . HIS A 1 89 ? -1.571 -2.821 11.569 1.00 94.81 89 HIS A N 1
ATOM 699 C CA . HIS A 1 89 ? -0.307 -2.902 10.846 1.00 94.81 89 HIS A CA 1
ATOM 700 C C . HIS A 1 89 ? 0.449 -4.186 11.203 1.00 94.81 89 HIS A C 1
ATOM 702 O O . HIS A 1 89 ? 0.406 -4.634 12.3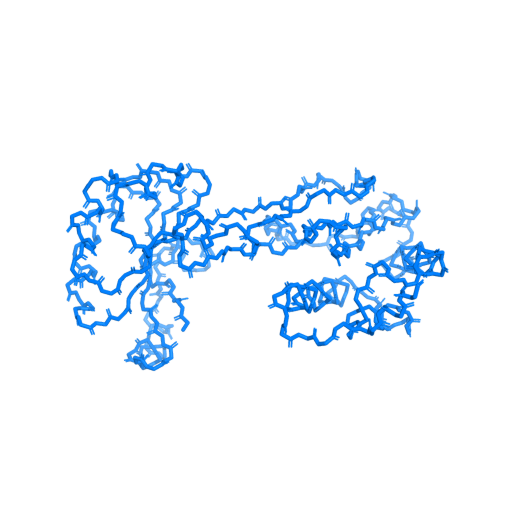48 1.00 94.81 89 HIS A O 1
ATOM 708 N N . ALA A 1 90 ? 1.210 -4.743 10.259 1.00 91.94 90 ALA A N 1
ATOM 709 C CA . ALA A 1 90 ? 1.994 -5.964 10.464 1.00 91.94 90 ALA A CA 1
ATOM 710 C C . ALA A 1 90 ? 2.890 -5.913 11.724 1.00 91.94 90 ALA A C 1
ATOM 712 O O . ALA A 1 90 ? 3.014 -6.902 12.445 1.00 91.94 90 ALA A O 1
ATOM 713 N N . SER A 1 91 ? 3.449 -4.741 12.063 1.00 91.88 91 SER A N 1
ATOM 714 C CA . SER A 1 91 ? 4.255 -4.556 13.289 1.00 91.88 91 SER A CA 1
ATOM 715 C C . SER A 1 91 ? 3.466 -4.617 14.601 1.00 91.88 91 SER A C 1
ATOM 717 O O . SER A 1 91 ? 4.076 -4.704 15.662 1.00 91.88 91 SER A O 1
ATOM 719 N N . ALA A 1 92 ? 2.135 -4.572 14.554 1.00 93.25 92 ALA A N 1
ATOM 720 C CA . ALA A 1 92 ? 1.262 -4.730 15.711 1.00 93.25 92 ALA A CA 1
ATOM 721 C C . ALA A 1 92 ? 0.805 -6.184 15.925 1.00 93.25 92 ALA A C 1
ATOM 723 O O . ALA A 1 92 ? 0.017 -6.426 16.825 1.00 93.25 92 ALA A O 1
ATOM 724 N N . ASN A 1 93 ? 1.308 -7.164 15.160 1.00 92.00 93 ASN A N 1
ATOM 725 C CA . ASN A 1 93 ? 0.897 -8.573 15.247 1.00 92.00 93 ASN A CA 1
ATOM 726 C C . ASN A 1 93 ? -0.617 -8.777 14.975 1.00 92.00 93 ASN A C 1
ATOM 728 O O . ASN A 1 93 ? -1.380 -9.129 15.882 1.00 92.00 93 ASN A O 1
ATOM 732 N N . PRO A 1 94 ? -1.064 -8.590 13.717 1.00 93.69 94 PRO A N 1
ATOM 733 C CA . PRO A 1 94 ? -2.477 -8.643 13.331 1.00 93.69 94 PRO A CA 1
ATOM 734 C C . PRO A 1 94 ? -3.171 -9.967 13.662 1.00 93.69 94 PRO A C 1
ATOM 736 O O . PRO A 1 94 ? -4.369 -9.964 13.928 1.00 93.69 94 PRO A O 1
ATOM 739 N N . ARG A 1 95 ? -2.437 -11.087 13.726 1.00 93.88 95 ARG A N 1
ATOM 740 C CA . ARG A 1 95 ? -2.996 -12.401 14.094 1.00 93.88 95 ARG A CA 1
ATOM 741 C C . ARG A 1 95 ? -3.601 -12.413 15.496 1.00 93.88 95 ARG A C 1
ATOM 743 O O . ARG A 1 95 ? -4.644 -13.025 15.700 1.00 93.88 95 ARG A O 1
ATOM 750 N N . THR A 1 96 ? -2.962 -11.739 16.453 1.00 96.12 96 THR A N 1
ATOM 751 C CA . THR A 1 96 ? -3.481 -11.645 17.825 1.00 96.12 96 THR A CA 1
ATOM 752 C C . THR A 1 96 ? -4.800 -10.882 17.844 1.00 96.12 96 THR A C 1
ATOM 754 O O . THR A 1 96 ? -5.768 -11.354 18.423 1.00 96.12 96 THR A O 1
ATOM 757 N N . TYR A 1 97 ? -4.870 -9.744 17.153 1.00 96.88 97 TYR A N 1
ATOM 758 C CA . TYR A 1 97 ? -6.085 -8.932 17.101 1.00 96.88 97 TYR A CA 1
ATOM 759 C C . TYR A 1 97 ? -7.203 -9.602 16.313 1.00 96.88 97 TYR A C 1
ATOM 761 O O . TYR A 1 97 ? -8.344 -9.556 16.744 1.00 96.88 97 TYR A O 1
ATOM 769 N N . LEU A 1 98 ? -6.893 -10.272 15.203 1.00 95.88 98 LEU A N 1
ATOM 770 C CA . LEU A 1 98 ? -7.880 -11.027 14.431 1.00 95.88 98 LEU A CA 1
ATOM 771 C C . LEU A 1 98 ? -8.587 -12.101 15.273 1.00 95.88 98 LEU A C 1
ATOM 773 O O . LEU A 1 98 ? -9.764 -12.355 15.053 1.00 95.88 98 LEU A O 1
ATOM 777 N N . ARG A 1 99 ? -7.883 -12.723 16.228 1.00 95.75 99 ARG A N 1
ATOM 778 C CA . ARG A 1 99 ? -8.452 -13.768 17.090 1.00 95.75 99 ARG A CA 1
ATOM 779 C C . ARG A 1 99 ? -9.359 -13.222 18.194 1.00 95.75 99 ARG A C 1
ATOM 781 O O . ARG A 1 99 ? -10.327 -13.888 18.542 1.00 95.75 99 ARG A O 1
ATOM 788 N N . GLU A 1 100 ? -9.005 -12.082 18.782 1.00 96.62 100 GLU A N 1
ATOM 789 C CA . GLU A 1 100 ? -9.718 -11.537 19.948 1.00 96.62 100 GLU A CA 1
ATOM 790 C C . GLU A 1 100 ? -10.804 -10.521 19.556 1.00 96.62 100 GLU A C 1
ATOM 792 O O . GLU A 1 100 ? -11.800 -10.391 20.263 1.00 96.62 100 GLU A O 1
ATOM 797 N N . LEU A 1 101 ? -10.631 -9.797 18.443 1.00 96.75 101 LEU A N 1
ATOM 798 C CA . LEU A 1 101 ? -11.635 -8.853 17.957 1.00 96.75 101 LEU A CA 1
ATOM 799 C C . LEU A 1 101 ? -12.882 -9.590 17.452 1.00 96.75 101 LEU A C 1
ATOM 801 O O . LEU A 1 101 ? -12.766 -10.677 16.878 1.00 96.75 101 LEU A O 1
ATOM 805 N N . PRO A 1 102 ? -14.072 -8.973 17.564 1.00 94.38 102 PRO A N 1
ATOM 806 C CA . PRO A 1 102 ? -15.268 -9.522 16.947 1.00 94.38 102 PRO A CA 1
ATOM 807 C C . PRO A 1 102 ? -15.087 -9.734 15.439 1.00 94.38 102 PRO A C 1
ATOM 809 O O . PRO A 1 102 ? -14.399 -8.967 14.750 1.00 94.38 102 PRO A O 1
ATOM 812 N N . ALA A 1 103 ? -15.749 -10.769 14.923 1.00 92.19 103 ALA A N 1
ATOM 813 C CA . ALA A 1 103 ? -15.678 -11.145 13.518 1.00 92.19 103 ALA A CA 1
ATOM 814 C C . ALA A 1 103 ? -16.003 -9.962 12.589 1.00 92.19 103 ALA A C 1
ATOM 816 O O . ALA A 1 103 ? -16.916 -9.176 12.848 1.00 92.19 103 ALA A O 1
ATOM 817 N N . GLY A 1 104 ? -15.256 -9.842 11.489 1.00 92.25 104 GLY A N 1
ATOM 818 C CA . GLY A 1 104 ? -15.491 -8.803 10.486 1.00 92.25 104 GLY A CA 1
ATOM 819 C C . GLY A 1 104 ? -15.030 -7.395 10.875 1.00 92.25 104 GLY A C 1
ATOM 820 O O . GLY A 1 104 ? -15.388 -6.449 10.180 1.00 92.25 104 GLY A O 1
ATOM 821 N N . LYS A 1 105 ? -14.229 -7.224 11.938 1.00 95.69 105 LYS A N 1
ATOM 822 C CA . LYS A 1 105 ? -13.683 -5.906 12.323 1.00 95.69 105 LYS A CA 1
ATOM 823 C C . LYS A 1 105 ? -12.205 -5.711 12.008 1.00 95.69 105 LYS A C 1
ATOM 825 O O . LYS A 1 105 ? -11.760 -4.574 11.938 1.00 95.69 105 LYS A O 1
ATOM 830 N N . CYS A 1 106 ? -11.433 -6.778 11.819 1.00 96.75 106 CYS A N 1
ATOM 831 C CA . CYS A 1 106 ? -9.974 -6.697 11.712 1.00 96.75 106 CYS A CA 1
ATOM 832 C C . CYS A 1 106 ? -9.490 -6.753 10.256 1.00 96.75 106 CYS A C 1
ATOM 834 O O . CYS A 1 106 ? -9.636 -7.779 9.591 1.00 96.75 106 CYS A O 1
ATOM 836 N N . VAL A 1 107 ? -8.852 -5.684 9.780 1.00 96.62 107 VAL A N 1
ATOM 837 C CA . VAL A 1 107 ? -8.142 -5.634 8.493 1.00 96.62 107 VAL A CA 1
ATOM 838 C C . VAL A 1 107 ? -6.646 -5.569 8.764 1.00 96.62 107 VAL A C 1
ATOM 840 O O . VAL A 1 107 ? -6.175 -4.679 9.471 1.00 96.62 107 VAL A O 1
ATOM 843 N N . GLU A 1 108 ? -5.876 -6.493 8.192 1.00 95.06 108 GLU A N 1
ATOM 844 C CA . GLU A 1 108 ? -4.417 -6.400 8.249 1.00 95.06 108 GLU A CA 1
ATOM 845 C C . GLU A 1 108 ? -3.896 -5.377 7.251 1.00 95.06 108 GLU A C 1
ATOM 847 O O . GLU A 1 108 ? -4.317 -5.315 6.096 1.00 95.06 108 GLU A O 1
ATOM 852 N N . VAL A 1 109 ? -2.945 -4.591 7.733 1.00 93.00 109 VAL A N 1
ATOM 853 C CA . VAL A 1 109 ? -2.251 -3.537 7.017 1.00 93.00 109 VAL A CA 1
ATOM 854 C C . VAL A 1 109 ? -0.799 -3.979 6.862 1.00 93.00 109 VAL A C 1
ATOM 856 O O . VAL A 1 109 ? 0.018 -3.842 7.775 1.00 93.00 109 VAL A O 1
ATOM 859 N N . ALA A 1 110 ? -0.479 -4.540 5.703 1.00 88.94 110 ALA A N 1
ATOM 860 C CA . ALA A 1 110 ? 0.848 -5.047 5.399 1.00 88.94 110 ALA A CA 1
ATOM 861 C C . ALA A 1 110 ? 1.374 -4.355 4.151 1.00 88.94 110 ALA A C 1
ATOM 863 O O . ALA A 1 110 ? 0.724 -4.335 3.111 1.00 88.94 110 ALA A O 1
ATOM 864 N N . ALA A 1 111 ? 2.569 -3.788 4.263 1.00 88.12 111 ALA A N 1
ATOM 865 C CA . ALA A 1 111 ? 3.279 -3.349 3.083 1.00 88.12 111 ALA A CA 1
ATOM 866 C C . ALA A 1 111 ? 4.152 -4.496 2.592 1.00 88.12 111 ALA A C 1
ATOM 868 O O . ALA A 1 111 ? 5.105 -4.899 3.263 1.00 88.12 111 ALA A O 1
ATOM 869 N N . SER A 1 112 ? 3.765 -5.039 1.446 1.00 89.75 112 SER A N 1
ATOM 870 C CA . SER A 1 112 ? 4.376 -6.242 0.896 1.00 89.75 112 SER A CA 1
ATOM 871 C C . SER A 1 112 ? 5.462 -5.941 -0.132 1.00 89.75 112 SER A C 1
ATOM 873 O O . SER A 1 112 ? 6.266 -6.814 -0.434 1.00 89.75 112 SER A O 1
ATOM 875 N N . PHE A 1 113 ? 5.543 -4.695 -0.619 1.00 92.00 113 PHE A N 1
ATOM 876 C CA . PHE A 1 113 ? 6.636 -4.279 -1.492 1.00 92.00 113 PHE A CA 1
ATOM 877 C C . PHE A 1 113 ? 7.979 -4.331 -0.756 1.00 92.00 113 PHE A C 1
ATOM 879 O O . PHE A 1 113 ? 8.136 -3.749 0.329 1.00 92.00 113 PHE A O 1
ATOM 886 N N . ASN A 1 114 ? 8.945 -5.010 -1.365 1.00 91.56 114 ASN A N 1
ATOM 887 C CA . ASN A 1 114 ? 10.282 -5.208 -0.835 1.00 91.56 114 ASN A CA 1
ATOM 888 C C . ASN A 1 114 ? 11.209 -4.089 -1.334 1.00 91.56 114 ASN A C 1
ATOM 890 O O . ASN A 1 114 ? 11.891 -4.191 -2.353 1.00 91.56 114 ASN A O 1
ATOM 894 N N . GLU A 1 115 ? 11.197 -2.978 -0.600 1.00 90.94 115 GLU A N 1
ATOM 895 C CA . GLU A 1 115 ? 11.972 -1.784 -0.934 1.00 90.94 115 GLU A CA 1
ATOM 896 C C . GLU A 1 115 ? 13.485 -2.058 -0.895 1.00 90.94 115 GLU A C 1
ATOM 898 O O . GLU A 1 115 ? 14.040 -2.449 0.133 1.00 90.94 115 GLU A O 1
ATOM 903 N N . GLN A 1 116 ? 14.166 -1.791 -2.011 1.00 91.38 116 GLN A N 1
ATOM 904 C CA . GLN A 1 116 ? 15.625 -1.831 -2.097 1.00 91.38 116 GLN A CA 1
ATOM 905 C C . GLN A 1 116 ? 16.242 -0.463 -1.796 1.00 91.38 116 GLN A C 1
ATOM 907 O O . GLN A 1 116 ? 15.684 0.582 -2.136 1.00 91.38 116 GLN A O 1
ATOM 912 N N . ALA A 1 117 ? 17.452 -0.461 -1.229 1.00 88.00 117 ALA A N 1
ATOM 913 C CA . ALA A 1 117 ? 18.178 0.771 -0.907 1.00 88.00 117 ALA A CA 1
ATOM 914 C C . ALA A 1 117 ? 18.495 1.625 -2.150 1.00 88.00 117 ALA A C 1
ATOM 916 O O . ALA A 1 117 ? 18.600 2.851 -2.060 1.00 88.00 117 ALA A O 1
ATOM 917 N N . ARG A 1 118 ? 18.662 0.991 -3.319 1.00 89.50 118 ARG A N 1
ATOM 918 C CA . ARG A 1 118 ? 18.864 1.664 -4.607 1.00 89.50 118 ARG A CA 1
ATOM 919 C C . ARG A 1 118 ? 18.005 1.009 -5.678 1.00 89.50 118 ARG A C 1
ATOM 921 O O . ARG A 1 118 ? 17.894 -0.208 -5.733 1.00 89.50 118 ARG A O 1
ATOM 928 N N . ASN A 1 119 ? 17.537 1.813 -6.633 1.00 92.50 119 ASN A N 1
ATOM 929 C CA . ASN A 1 119 ? 16.847 1.297 -7.821 1.00 92.50 119 ASN A CA 1
ATOM 930 C C . ASN A 1 119 ? 17.693 0.290 -8.624 1.00 92.50 119 ASN A C 1
ATOM 932 O O . ASN A 1 119 ? 17.134 -0.575 -9.283 1.00 92.50 119 ASN A O 1
ATOM 936 N N . ALA A 1 120 ? 19.024 0.410 -8.569 1.00 94.38 120 ALA A N 1
ATOM 937 C CA . ALA A 1 120 ? 19.952 -0.492 -9.251 1.00 94.38 120 ALA A CA 1
ATOM 938 C C . ALA A 1 120 ? 19.993 -1.908 -8.648 1.00 94.38 120 ALA A C 1
ATOM 940 O O . ALA A 1 120 ? 20.519 -2.813 -9.285 1.00 94.38 120 ALA A O 1
ATOM 941 N N . ASP A 1 121 ? 19.478 -2.080 -7.427 1.00 95.12 121 ASP A N 1
ATOM 942 C CA . ASP A 1 121 ? 19.542 -3.343 -6.687 1.00 95.12 121 ASP A CA 1
ATOM 943 C C . ASP A 1 121 ? 18.301 -4.225 -6.918 1.00 95.12 121 ASP A C 1
ATOM 945 O O . ASP A 1 121 ? 18.294 -5.384 -6.507 1.00 95.12 121 ASP A O 1
ATOM 949 N N . TYR A 1 122 ? 17.259 -3.714 -7.589 1.00 95.81 122 TYR A N 1
ATOM 950 C CA . TYR A 1 122 ? 16.134 -4.551 -8.014 1.00 95.81 122 TYR A CA 1
ATOM 951 C C . TYR A 1 122 ? 16.568 -5.519 -9.122 1.00 95.81 122 TYR A C 1
ATOM 953 O O . TYR A 1 122 ? 17.316 -5.149 -10.028 1.00 95.81 122 TYR A O 1
ATOM 961 N N . GLY A 1 123 ? 16.075 -6.756 -9.052 1.00 93.06 123 GLY A N 1
ATOM 962 C CA . GLY A 1 123 ? 16.469 -7.843 -9.947 1.00 93.06 123 GLY A CA 1
ATOM 963 C C . GLY A 1 123 ? 15.274 -8.579 -10.544 1.00 93.06 123 GLY A C 1
ATOM 964 O O . GLY A 1 123 ? 14.446 -7.983 -11.227 1.00 93.06 123 GLY A O 1
ATOM 965 N N . ALA A 1 124 ? 15.227 -9.892 -10.310 1.00 94.19 124 ALA A N 1
ATOM 966 C CA . ALA A 1 124 ? 14.173 -10.775 -10.806 1.00 94.19 124 ALA A CA 1
ATOM 967 C C . ALA A 1 124 ? 12.775 -10.368 -10.293 1.00 94.19 124 ALA A C 1
ATOM 969 O O . ALA A 1 124 ? 12.687 -9.682 -9.273 1.00 94.19 124 ALA A O 1
ATOM 970 N N . PRO A 1 125 ? 11.691 -10.808 -10.964 1.00 96.56 125 PRO A N 1
ATOM 971 C CA . PRO A 1 125 ? 10.340 -10.610 -10.461 1.00 96.56 125 PRO A CA 1
ATOM 972 C C . PRO A 1 125 ? 10.173 -11.137 -9.035 1.00 96.56 125 PRO A C 1
ATOM 974 O O . PRO A 1 125 ? 10.709 -12.194 -8.694 1.00 96.56 125 PRO A O 1
ATOM 977 N N . GLU A 1 126 ? 9.398 -10.424 -8.225 1.00 95.25 126 GLU A N 1
ATOM 978 C CA . GLU A 1 126 ? 9.152 -10.775 -6.829 1.00 95.25 126 GLU A CA 1
ATOM 979 C C . GLU A 1 126 ? 7.664 -10.949 -6.536 1.00 95.25 126 GLU A C 1
ATOM 981 O O . GLU A 1 126 ? 6.803 -10.314 -7.153 1.00 95.25 126 GLU A O 1
ATOM 986 N N . TRP A 1 127 ? 7.370 -11.832 -5.584 1.00 96.06 127 TRP A N 1
ATOM 987 C CA . TRP A 1 127 ? 6.025 -11.998 -5.053 1.00 96.06 127 TRP A CA 1
ATOM 988 C C . TRP A 1 127 ? 5.612 -10.722 -4.313 1.00 96.06 127 TRP A C 1
ATOM 990 O O . TRP A 1 127 ? 6.394 -10.190 -3.524 1.00 96.06 127 TRP A O 1
ATOM 1000 N N . PHE A 1 128 ? 4.391 -10.240 -4.556 1.00 95.50 128 PHE A N 1
ATOM 1001 C CA . PHE A 1 128 ? 3.860 -9.038 -3.916 1.00 95.50 128 PHE A CA 1
ATOM 1002 C C . PHE A 1 128 ? 2.779 -9.371 -2.893 1.00 95.50 128 PHE A C 1
ATOM 1004 O O . PHE A 1 128 ? 2.975 -9.089 -1.719 1.00 95.50 128 PHE A O 1
ATOM 1011 N N . THR A 1 129 ? 1.637 -9.944 -3.278 1.00 95.19 129 THR A N 1
ATOM 1012 C CA . THR A 1 129 ? 0.590 -10.276 -2.295 1.00 95.19 129 THR A CA 1
ATOM 1013 C C . THR A 1 129 ? -0.439 -11.278 -2.811 1.00 95.19 129 THR A C 1
ATOM 1015 O O . THR A 1 129 ? -0.760 -11.300 -3.997 1.00 95.19 129 THR A O 1
ATOM 1018 N N . SER A 1 130 ? -1.017 -12.062 -1.904 1.00 94.81 130 SER A N 1
ATOM 1019 C CA . SER A 1 130 ? -2.233 -12.862 -2.114 1.00 94.81 130 SER A CA 1
ATOM 1020 C C . SER A 1 130 ? -3.391 -12.413 -1.213 1.00 94.81 130 SER A C 1
ATOM 1022 O O . SER A 1 130 ? -4.448 -13.044 -1.201 1.00 94.81 130 SER A O 1
ATOM 1024 N N . SER A 1 131 ? -3.242 -11.298 -0.484 1.00 93.75 131 SER A N 1
ATOM 1025 C CA . SER A 1 131 ? -4.230 -10.856 0.509 1.00 93.75 131 SER A CA 1
ATOM 1026 C C . SER A 1 131 ? -5.632 -10.647 -0.073 1.00 93.75 131 SER A C 1
ATOM 1028 O O . SER A 1 131 ? -6.614 -10.888 0.625 1.00 93.75 131 SER A O 1
ATOM 1030 N N . HIS A 1 132 ? -5.752 -10.236 -1.342 1.00 93.75 132 HIS A N 1
ATOM 1031 C CA . HIS A 1 132 ? -7.042 -10.078 -2.033 1.00 93.75 132 HIS A CA 1
ATOM 1032 C C . HIS A 1 132 ? -7.772 -11.406 -2.276 1.00 93.75 132 HIS A C 1
ATOM 1034 O O . HIS A 1 132 ? -8.988 -11.398 -2.436 1.00 93.75 132 HIS A O 1
ATOM 1040 N N . LEU A 1 133 ? -7.062 -12.537 -2.267 1.00 94.44 133 LEU A N 1
ATOM 1041 C CA . LEU A 1 133 ? -7.635 -13.881 -2.396 1.00 94.44 133 LEU A CA 1
ATOM 1042 C C . LEU A 1 133 ? -8.014 -14.482 -1.036 1.00 94.44 133 LEU A C 1
ATOM 1044 O O . LEU A 1 133 ? -8.964 -15.254 -0.928 1.00 94.44 133 LEU A O 1
ATOM 1048 N N . GLU A 1 134 ? -7.246 -14.153 0.002 1.00 92.75 134 GLU A N 1
ATOM 1049 C CA . GLU A 1 134 ? -7.278 -14.865 1.283 1.00 92.75 134 GLU A CA 1
ATOM 1050 C C . GLU A 1 134 ? -8.158 -14.185 2.337 1.00 92.75 134 GLU A C 1
ATOM 1052 O O . GLU A 1 134 ? -8.698 -14.867 3.209 1.00 92.75 134 GLU A O 1
ATOM 1057 N N . PHE A 1 135 ? -8.361 -12.863 2.256 1.00 93.62 135 PHE A N 1
ATOM 1058 C CA . PHE A 1 135 ? -8.943 -12.084 3.357 1.00 93.62 135 PHE A CA 1
ATOM 1059 C C . PHE A 1 135 ? -10.295 -12.614 3.857 1.00 93.62 135 PHE A C 1
ATOM 1061 O O . PHE A 1 135 ? -10.532 -12.646 5.064 1.00 93.62 135 PHE A O 1
ATOM 1068 N N . ALA A 1 136 ? -11.169 -13.056 2.950 1.00 92.50 136 ALA A N 1
ATOM 1069 C CA . ALA A 1 136 ? -12.484 -13.569 3.313 1.00 92.50 136 ALA A CA 1
ATOM 1070 C C . ALA A 1 136 ? -12.390 -14.915 4.053 1.00 92.50 136 ALA A C 1
ATOM 1072 O O . ALA A 1 136 ? -13.078 -15.115 5.055 1.00 92.50 136 ALA A O 1
ATOM 1073 N N . ASN A 1 137 ? -11.505 -15.812 3.604 1.00 92.38 137 ASN A N 1
ATOM 1074 C CA . ASN A 1 137 ? -11.254 -17.102 4.257 1.00 92.38 137 ASN A CA 1
ATOM 1075 C C . ASN A 1 137 ? -10.583 -16.925 5.628 1.00 92.38 137 ASN A C 1
ATOM 1077 O O . ASN A 1 137 ? -10.835 -17.706 6.543 1.00 92.38 137 ASN A O 1
ATOM 1081 N N . ASP A 1 138 ? -9.804 -15.856 5.787 1.00 91.25 138 ASP A N 1
ATOM 1082 C CA . ASP A 1 138 ? -9.211 -15.426 7.055 1.00 91.25 138 ASP A CA 1
ATOM 1083 C C . ASP A 1 138 ? -10.218 -14.760 8.016 1.00 91.25 138 ASP A C 1
ATOM 1085 O O . ASP A 1 138 ? -9.847 -14.346 9.115 1.00 91.25 138 ASP A O 1
ATOM 1089 N N . GLY A 1 139 ? -11.491 -14.612 7.629 1.00 91.38 139 GLY A N 1
ATOM 1090 C CA . GLY A 1 139 ? -12.516 -13.958 8.450 1.00 91.38 139 GLY A CA 1
ATOM 1091 C C . GLY A 1 139 ? -12.365 -12.435 8.548 1.00 91.38 139 GLY A C 1
ATOM 1092 O O . GLY A 1 139 ? -12.913 -11.807 9.460 1.00 91.38 139 GLY A O 1
ATOM 1093 N N . ARG A 1 140 ? -11.619 -11.824 7.622 1.00 94.25 140 ARG A N 1
ATOM 1094 C CA . ARG A 1 140 ? -11.402 -10.375 7.546 1.00 94.25 140 ARG A CA 1
ATOM 1095 C C . ARG A 1 140 ? -12.466 -9.736 6.645 1.00 94.25 140 ARG A C 1
ATOM 1097 O O . ARG A 1 140 ? -12.877 -10.340 5.657 1.00 94.25 140 ARG A O 1
ATOM 1104 N N . PRO A 1 141 ? -12.889 -8.491 6.921 1.00 94.06 141 PRO A N 1
ATOM 1105 C CA . PRO A 1 141 ? -13.860 -7.778 6.089 1.00 94.06 141 PRO A CA 1
ATOM 1106 C C . PRO A 1 141 ? -13.231 -7.149 4.831 1.00 94.06 141 PRO A C 1
ATOM 1108 O O . PRO A 1 141 ? -13.941 -6.560 4.021 1.00 94.06 141 PRO A O 1
ATOM 1111 N N . GLY A 1 142 ? -11.905 -7.224 4.682 1.00 93.62 142 GLY A N 1
ATOM 1112 C CA . GLY A 1 142 ? -11.161 -6.655 3.564 1.00 93.62 142 GLY A CA 1
ATOM 1113 C C . GLY A 1 142 ? -9.661 -6.918 3.676 1.00 93.62 142 GLY A C 1
ATOM 1114 O O . GLY A 1 142 ? -9.189 -7.512 4.650 1.00 93.62 142 GLY A O 1
ATOM 1115 N N . PHE A 1 143 ? -8.918 -6.433 2.686 1.00 93.69 143 PHE A N 1
ATOM 1116 C CA . PHE A 1 143 ? -7.460 -6.498 2.617 1.00 93.69 143 PHE A CA 1
ATOM 1117 C C . PHE A 1 143 ? -6.862 -5.095 2.466 1.00 93.69 143 PHE A C 1
ATOM 1119 O O . PHE A 1 143 ? -7.574 -4.124 2.205 1.00 93.69 143 PHE A O 1
ATOM 1126 N N . SER A 1 144 ? -5.548 -4.985 2.649 1.00 91.50 144 SER A N 1
ATOM 1127 C CA . SER A 1 144 ? -4.803 -3.759 2.370 1.00 91.50 144 SER A CA 1
ATOM 1128 C C . SER A 1 144 ? -3.968 -3.901 1.105 1.00 91.50 144 SER A C 1
ATOM 1130 O O . SER A 1 144 ? -3.445 -4.975 0.813 1.00 91.50 144 SER A O 1
ATOM 1132 N N . ASP A 1 145 ? -3.826 -2.786 0.396 1.00 90.25 145 ASP A N 1
ATOM 1133 C CA . ASP A 1 145 ? -2.919 -2.643 -0.732 1.00 90.25 145 ASP A CA 1
ATOM 1134 C C . ASP A 1 145 ? -1.979 -1.458 -0.481 1.00 90.25 145 ASP A C 1
ATOM 1136 O O . ASP A 1 145 ? -2.380 -0.291 -0.491 1.00 90.25 145 ASP A O 1
ATOM 1140 N N . PHE A 1 146 ? -0.718 -1.769 -0.198 1.00 84.94 146 PHE A N 1
ATOM 1141 C CA . PHE A 1 146 ? 0.363 -0.792 -0.168 1.00 84.94 146 PHE A CA 1
ATOM 1142 C C . PHE A 1 146 ? 1.109 -0.908 -1.481 1.00 84.94 146 PHE A C 1
ATOM 1144 O O . PHE A 1 146 ? 2.019 -1.732 -1.595 1.00 84.94 146 PHE A O 1
ATOM 1151 N N . GLY A 1 147 ? 0.711 -0.080 -2.444 1.00 84.44 147 GLY A N 1
ATOM 1152 C CA . GLY A 1 147 ? 1.252 -0.125 -3.794 1.00 84.44 147 GLY A CA 1
ATOM 1153 C C . GLY A 1 147 ? 2.788 -0.052 -3.864 1.00 84.44 147 GLY A C 1
ATOM 1154 O O . GLY A 1 147 ? 3.455 0.301 -2.886 1.00 84.44 147 GLY A O 1
ATOM 1155 N N . PRO A 1 148 ? 3.366 -0.338 -5.042 1.00 84.12 148 PRO A N 1
ATOM 1156 C CA . PRO A 1 148 ? 4.795 -0.587 -5.244 1.00 84.12 148 PRO A CA 1
ATOM 1157 C C . PRO A 1 148 ? 5.619 0.708 -5.276 1.00 84.12 148 PRO A C 1
ATOM 1159 O O . PRO A 1 148 ? 6.288 1.034 -6.257 1.00 84.12 148 PRO A O 1
ATOM 1162 N N . LEU A 1 149 ? 5.534 1.499 -4.211 1.00 81.31 149 LEU A N 1
ATOM 1163 C CA . LEU A 1 149 ? 6.300 2.719 -4.019 1.00 81.31 149 LEU A CA 1
ATOM 1164 C C . LEU A 1 149 ? 7.127 2.639 -2.730 1.00 81.31 149 LEU A C 1
ATOM 1166 O O . LEU A 1 149 ? 6.718 1.983 -1.771 1.00 81.31 149 LEU A O 1
ATOM 1170 N N . PRO A 1 150 ? 8.268 3.351 -2.677 1.00 74.94 150 PRO A N 1
ATOM 1171 C CA . PRO A 1 150 ? 9.051 3.481 -1.454 1.00 74.94 150 PRO A CA 1
ATOM 1172 C C . PRO A 1 150 ? 8.200 4.019 -0.303 1.00 74.94 150 PRO A C 1
ATOM 1174 O O . PRO A 1 150 ? 7.438 4.976 -0.485 1.00 74.94 150 PRO A O 1
ATOM 1177 N N . ARG A 1 151 ? 8.365 3.450 0.893 1.00 72.88 151 ARG A N 1
ATOM 1178 C CA . ARG A 1 151 ? 7.643 3.892 2.098 1.00 72.88 151 ARG A CA 1
ATOM 1179 C C . ARG A 1 151 ? 8.181 5.207 2.633 1.00 72.88 151 ARG A C 1
ATOM 1181 O O . ARG A 1 151 ? 7.457 5.961 3.280 1.00 72.88 151 ARG A O 1
ATOM 1188 N N . THR A 1 152 ? 9.467 5.455 2.408 1.00 66.94 152 THR A N 1
ATOM 1189 C CA . THR A 1 152 ? 10.164 6.587 3.008 1.00 66.94 152 THR A CA 1
ATOM 1190 C C . THR A 1 152 ? 10.079 7.799 2.092 1.00 66.94 152 THR A C 1
ATOM 1192 O O . THR A 1 152 ? 10.579 7.796 0.966 1.00 66.94 152 THR A O 1
ATOM 1195 N N . PHE A 1 153 ? 9.465 8.870 2.588 1.00 64.69 153 PHE A N 1
ATOM 1196 C CA . PHE A 1 153 ? 9.538 10.175 1.947 1.00 64.69 153 PHE A CA 1
ATOM 1197 C C . PHE A 1 153 ? 10.880 10.837 2.281 1.00 64.69 153 PHE A C 1
ATOM 1199 O O . PHE A 1 153 ? 11.234 10.970 3.451 1.00 64.69 153 PHE A O 1
ATOM 1206 N N . SER A 1 154 ? 11.621 11.282 1.267 1.00 59.72 154 SER A N 1
ATOM 1207 C CA . SER A 1 154 ? 12.860 12.044 1.444 1.00 59.72 154 SER A CA 1
ATOM 1208 C C . SER A 1 154 ? 12.710 13.457 0.882 1.00 59.72 154 SER A C 1
ATOM 1210 O O . SER A 1 154 ? 12.339 13.624 -0.282 1.00 59.72 154 SER A O 1
ATOM 1212 N N . PHE A 1 155 ? 13.050 14.474 1.678 1.00 50.91 155 PHE A N 1
ATOM 1213 C CA . PHE A 1 155 ? 13.170 15.847 1.187 1.00 50.91 155 PHE A CA 1
ATOM 1214 C C . PHE A 1 155 ? 14.389 15.984 0.263 1.00 50.91 155 PHE A C 1
ATOM 1216 O O . PHE A 1 155 ? 15.505 15.619 0.630 1.00 50.91 155 PHE A O 1
ATOM 1223 N N . GLY A 1 156 ? 14.172 16.557 -0.924 1.00 55.16 156 GLY A N 1
ATOM 1224 C CA . GLY A 1 156 ? 15.205 16.759 -1.942 1.00 55.16 156 GLY A CA 1
ATOM 1225 C C . GLY A 1 156 ? 15.289 15.626 -2.971 1.00 55.16 156 GLY A C 1
ATOM 1226 O O . GLY A 1 156 ? 15.001 14.467 -2.689 1.00 55.16 156 GLY A O 1
ATOM 1227 N N . GLY A 1 157 ? 15.672 15.982 -4.199 1.00 57.66 157 GLY A N 1
ATOM 1228 C CA . GLY A 1 157 ? 15.802 15.057 -5.323 1.00 57.66 157 GLY A CA 1
ATOM 1229 C C . GLY A 1 157 ? 17.010 15.426 -6.169 1.00 57.66 157 GLY A C 1
ATOM 1230 O O . GLY A 1 157 ? 16.962 16.367 -6.957 1.00 57.66 157 GLY A O 1
ATOM 1231 N N . GLY A 1 158 ? 18.111 14.703 -5.974 1.00 66.56 158 GLY A N 1
ATOM 1232 C CA . GLY A 1 158 ? 19.232 14.732 -6.908 1.00 66.56 158 GLY A CA 1
ATOM 1233 C C . GLY A 1 158 ? 18.892 13.970 -8.188 1.00 66.56 158 GLY A C 1
ATOM 1234 O O . GLY A 1 158 ? 17.834 13.348 -8.305 1.00 66.56 158 GLY A O 1
ATOM 1235 N N . ARG A 1 159 ? 19.818 13.971 -9.151 1.00 75.94 159 ARG A N 1
ATOM 1236 C CA . ARG A 1 159 ? 19.712 13.061 -10.298 1.00 75.94 159 ARG A CA 1
ATOM 1237 C C . ARG A 1 159 ? 19.604 11.614 -9.787 1.00 75.94 159 ARG A C 1
ATOM 1239 O O . ARG A 1 159 ? 20.301 11.270 -8.829 1.00 75.94 159 ARG A O 1
ATOM 1246 N N . PRO A 1 160 ? 18.734 10.771 -10.366 1.00 81.25 160 PRO A N 1
ATOM 1247 C CA . PRO A 1 160 ? 18.637 9.378 -9.954 1.00 81.25 160 PRO A CA 1
ATOM 1248 C C . PRO A 1 160 ? 19.904 8.620 -10.370 1.00 81.25 160 PRO A C 1
ATOM 1250 O O . PRO A 1 160 ? 20.390 8.804 -11.486 1.00 81.25 160 PRO A O 1
ATOM 1253 N N . GLY A 1 161 ? 20.418 7.749 -9.493 1.00 88.31 161 GLY A N 1
ATOM 1254 C CA . GLY A 1 161 ? 21.479 6.794 -9.846 1.00 88.31 161 GLY A CA 1
ATOM 1255 C C . GLY A 1 161 ? 21.008 5.836 -10.940 1.00 88.31 161 GLY A C 1
ATOM 1256 O O . GLY A 1 161 ? 21.582 5.801 -12.019 1.00 88.31 161 GLY A O 1
ATOM 1257 N N . ALA A 1 162 ? 19.871 5.184 -10.709 1.00 93.50 162 ALA A N 1
ATOM 1258 C CA . ALA A 1 162 ? 19.134 4.388 -11.686 1.00 93.50 162 ALA A CA 1
ATOM 1259 C C . ALA A 1 162 ? 17.641 4.739 -11.624 1.00 93.50 162 ALA A C 1
ATOM 1261 O O . ALA A 1 162 ? 17.159 5.259 -10.609 1.00 93.50 162 ALA A O 1
ATOM 1262 N N . VAL A 1 163 ? 16.895 4.423 -12.677 1.00 94.81 163 VAL A N 1
ATOM 1263 C CA . VAL A 1 163 ? 15.428 4.455 -12.672 1.00 94.81 163 VAL A CA 1
ATOM 1264 C C . VAL A 1 163 ? 14.903 3.028 -12.708 1.00 94.81 163 VAL A C 1
ATOM 1266 O O . VAL A 1 163 ? 15.401 2.219 -13.481 1.00 94.81 163 VAL A O 1
ATOM 1269 N N . ALA A 1 164 ? 13.895 2.741 -11.887 1.00 95.38 164 ALA A N 1
ATOM 1270 C CA . ALA A 1 164 ? 13.140 1.499 -11.949 1.00 95.38 164 ALA A CA 1
ATOM 1271 C C . ALA A 1 164 ? 11.673 1.770 -12.329 1.00 95.38 164 ALA A C 1
ATOM 1273 O O . ALA A 1 164 ? 11.092 2.800 -11.953 1.00 95.38 164 ALA A O 1
ATOM 1274 N N . ILE A 1 165 ? 11.095 0.845 -13.090 1.00 97.12 165 ILE A N 1
ATOM 1275 C CA . ILE A 1 165 ? 9.660 0.721 -13.349 1.00 97.12 165 ILE A CA 1
ATOM 1276 C C . ILE A 1 165 ? 9.210 -0.585 -12.697 1.00 97.12 165 ILE A C 1
ATOM 1278 O O . ILE A 1 165 ? 9.744 -1.643 -13.018 1.00 97.12 165 ILE A O 1
ATOM 1282 N N . HIS A 1 166 ? 8.248 -0.511 -11.784 1.00 97.50 166 HIS A N 1
ATOM 1283 C CA . HIS A 1 166 ? 7.649 -1.663 -11.119 1.00 97.50 166 HIS A CA 1
ATOM 1284 C C . HIS A 1 166 ? 6.253 -1.883 -11.697 1.00 97.50 166 HIS A C 1
ATOM 1286 O O . HIS A 1 166 ? 5.363 -1.062 -11.468 1.00 97.50 166 HIS A O 1
ATOM 1292 N N . LEU A 1 167 ? 6.058 -2.954 -12.469 1.00 97.56 167 LEU A N 1
ATOM 1293 C CA . LEU A 1 167 ? 4.732 -3.321 -12.970 1.00 97.56 167 LEU A CA 1
ATOM 1294 C C . LEU A 1 167 ? 4.220 -4.569 -12.273 1.00 97.56 167 LEU A C 1
ATOM 1296 O O . LEU A 1 167 ? 4.906 -5.592 -12.225 1.00 97.56 167 LEU A O 1
ATOM 1300 N N . SER A 1 168 ? 2.999 -4.471 -11.758 1.00 97.56 168 SER A N 1
ATOM 1301 C CA . SER A 1 168 ? 2.323 -5.591 -11.126 1.00 97.56 168 SER A CA 1
ATOM 1302 C C . SER A 1 168 ? 1.575 -6.447 -12.133 1.00 97.56 168 SER A C 1
ATOM 1304 O O . SER A 1 168 ? 0.926 -5.927 -13.033 1.00 97.56 168 SER A O 1
ATOM 1306 N N . TYR A 1 169 ? 1.602 -7.755 -11.932 1.00 97.56 169 TYR A N 1
ATOM 1307 C CA . TYR A 1 169 ? 0.852 -8.722 -12.725 1.00 97.56 169 TYR A CA 1
ATOM 1308 C C . TYR A 1 169 ? 0.267 -9.812 -11.829 1.00 97.56 169 TYR A C 1
ATOM 1310 O O . TYR A 1 169 ? 0.702 -9.976 -10.690 1.00 97.56 169 TYR A O 1
ATOM 1318 N N . SER A 1 170 ? -0.740 -10.531 -12.324 1.00 95.81 170 SER A N 1
ATOM 1319 C CA . SER A 1 170 ? -1.242 -11.739 -11.664 1.00 95.81 170 SER A CA 1
ATOM 1320 C C . SER A 1 170 ? -0.471 -12.951 -12.171 1.00 95.81 170 SER A C 1
ATOM 1322 O O . SER A 1 170 ? -0.360 -13.129 -13.382 1.00 95.81 170 SER A O 1
ATOM 1324 N N . ASP A 1 171 ? 0.032 -13.779 -11.264 1.00 95.12 171 ASP A N 1
ATOM 1325 C CA . ASP A 1 171 ? 0.605 -15.077 -11.616 1.00 95.12 171 ASP A CA 1
ATOM 1326 C C . ASP A 1 171 ? -0.500 -16.134 -11.808 1.00 95.12 171 ASP A C 1
ATOM 1328 O O . ASP A 1 171 ? -1.690 -15.856 -11.620 1.00 95.12 171 ASP A O 1
ATOM 1332 N N . GLY A 1 172 ? -0.126 -17.350 -12.214 1.00 92.31 172 GLY A N 1
ATOM 1333 C CA . GLY A 1 172 ? -1.067 -18.426 -12.543 1.00 92.31 172 GLY A CA 1
ATOM 1334 C C . GLY A 1 172 ? -2.008 -18.837 -11.403 1.00 92.31 172 GLY A C 1
ATOM 1335 O O . GLY A 1 172 ? -3.108 -19.314 -11.670 1.00 92.31 172 GLY A O 1
ATOM 1336 N N . ASP A 1 173 ? -1.619 -18.622 -10.145 1.00 93.81 173 ASP A N 1
ATOM 1337 C CA . ASP A 1 173 ? -2.460 -18.867 -8.964 1.00 93.81 173 ASP A CA 1
ATOM 1338 C C . ASP A 1 173 ? -3.332 -17.657 -8.558 1.00 93.81 173 ASP A C 1
ATOM 1340 O O . ASP A 1 173 ? -4.095 -17.731 -7.595 1.00 93.81 173 ASP A O 1
ATOM 1344 N N . GLY A 1 174 ? -3.243 -16.544 -9.293 1.00 93.56 174 GLY A N 1
ATOM 1345 C CA . GLY A 1 174 ? -3.962 -15.299 -9.028 1.00 93.56 174 GLY A CA 1
ATOM 1346 C C . GLY A 1 174 ? -3.288 -14.379 -8.007 1.00 93.56 174 GLY A C 1
ATOM 1347 O O . GLY A 1 174 ? -3.789 -13.269 -7.780 1.00 93.56 174 GLY A O 1
ATOM 1348 N N . SER A 1 175 ? -2.174 -14.797 -7.397 1.00 95.81 175 SER A N 1
ATOM 1349 C CA . SER A 1 175 ? -1.354 -13.924 -6.557 1.00 95.81 175 SER A CA 1
ATOM 1350 C C . SER A 1 175 ? -0.755 -12.789 -7.388 1.00 95.81 175 SER A C 1
ATOM 1352 O O . SER A 1 175 ? -0.505 -12.921 -8.587 1.00 95.81 175 SER A O 1
ATOM 1354 N N . LEU A 1 176 ? -0.555 -11.634 -6.761 1.00 96.62 176 LEU A N 1
ATOM 1355 C CA . LEU A 1 176 ? 0.063 -10.482 -7.397 1.00 96.62 176 LEU A CA 1
ATOM 1356 C C . LEU A 1 176 ? 1.577 -10.545 -7.227 1.00 96.62 176 LEU A C 1
ATOM 1358 O O . LEU A 1 176 ? 2.088 -10.798 -6.136 1.00 96.62 176 LEU A O 1
ATOM 1362 N N . TRP A 1 177 ? 2.276 -10.249 -8.313 1.00 97.50 177 TRP A N 1
ATOM 1363 C CA . TRP A 1 177 ? 3.729 -10.189 -8.421 1.00 97.50 177 TRP A CA 1
ATOM 1364 C C . TRP A 1 177 ? 4.149 -8.850 -9.006 1.00 97.50 177 TRP A C 1
ATOM 1366 O O . TRP A 1 177 ? 3.333 -8.139 -9.593 1.00 97.50 177 TRP A O 1
ATOM 1376 N N . ILE A 1 178 ? 5.426 -8.503 -8.871 1.00 97.75 178 ILE A N 1
ATOM 1377 C CA . ILE A 1 178 ? 6.023 -7.305 -9.461 1.00 97.75 178 ILE A CA 1
ATOM 1378 C C . ILE A 1 178 ? 7.189 -7.708 -10.355 1.00 97.75 178 ILE A C 1
ATOM 1380 O O . ILE A 1 178 ? 8.069 -8.461 -9.950 1.00 97.75 178 ILE A O 1
ATOM 1384 N N . HIS A 1 179 ? 7.213 -7.179 -11.577 1.00 98.19 179 HIS A N 1
ATOM 1385 C CA . HIS A 1 179 ? 8.394 -7.189 -12.434 1.00 98.19 179 HIS A CA 1
ATOM 1386 C C . HIS A 1 179 ? 9.097 -5.830 -12.324 1.00 98.19 179 HIS A C 1
ATOM 1388 O O . HIS A 1 179 ? 8.463 -4.782 -12.475 1.00 98.19 179 HIS A O 1
ATOM 1394 N N . HIS A 1 180 ? 10.407 -5.845 -12.070 1.00 97.69 180 HIS A N 1
ATOM 1395 C CA . HIS A 1 180 ? 11.241 -4.646 -12.010 1.00 97.69 180 HIS A CA 1
ATOM 1396 C C . HIS A 1 180 ? 12.014 -4.445 -13.319 1.00 97.69 180 HIS A C 1
ATOM 1398 O O . HIS A 1 180 ? 12.825 -5.280 -13.709 1.00 97.69 180 HIS A O 1
ATOM 1404 N N . PHE A 1 181 ? 11.828 -3.297 -13.965 1.00 97.69 181 PHE A N 1
ATOM 1405 C CA . PHE A 1 181 ? 12.621 -2.878 -15.119 1.00 97.69 181 PHE A CA 1
ATOM 1406 C C . PHE A 1 181 ? 13.558 -1.756 -14.699 1.00 97.69 181 PHE A C 1
ATOM 1408 O O . PHE A 1 181 ? 13.125 -0.629 -14.458 1.00 97.69 181 PHE A O 1
ATOM 1415 N N . VAL A 1 182 ? 14.844 -2.071 -14.580 1.00 97.38 182 VAL A N 1
ATOM 1416 C CA . VAL A 1 182 ? 15.878 -1.133 -14.127 1.00 97.38 182 VAL A CA 1
ATOM 1417 C C . VAL A 1 182 ? 16.642 -0.581 -15.327 1.00 97.38 182 VAL A C 1
ATOM 1419 O O . VAL A 1 182 ? 17.001 -1.336 -16.231 1.00 97.38 182 VAL A O 1
ATOM 1422 N N . SER A 1 183 ? 16.909 0.724 -15.342 1.00 97.25 183 SER A N 1
ATOM 1423 C CA . SER A 1 183 ? 17.737 1.384 -16.356 1.00 97.25 183 SER A CA 1
ATOM 1424 C C . SER A 1 183 ? 19.137 0.763 -16.435 1.00 97.25 183 SER A C 1
ATOM 1426 O O . SER A 1 183 ? 19.694 0.356 -15.417 1.00 97.25 183 SER A O 1
ATOM 1428 N N . ASP A 1 184 ? 19.724 0.699 -17.630 1.00 96.88 184 ASP A N 1
ATOM 1429 C CA . ASP A 1 184 ? 21.095 0.197 -17.810 1.00 96.88 184 ASP A CA 1
ATOM 1430 C C . ASP A 1 184 ? 22.120 1.144 -17.177 1.00 96.88 184 ASP A C 1
ATOM 1432 O O . ASP A 1 184 ? 23.099 0.719 -16.565 1.00 96.88 184 ASP A O 1
ATOM 1436 N N . THR A 1 185 ? 21.869 2.448 -17.278 1.00 95.31 185 THR A N 1
ATOM 1437 C CA . THR A 1 185 ? 22.681 3.479 -16.649 1.00 95.31 185 THR A CA 1
ATOM 1438 C C . THR A 1 185 ? 22.330 3.573 -15.164 1.00 95.31 185 THR A C 1
ATOM 1440 O O . THR A 1 185 ? 21.258 4.063 -14.794 1.00 95.31 185 THR A O 1
ATOM 1443 N N . THR A 1 186 ? 23.256 3.139 -14.304 1.00 92.56 186 THR A N 1
ATOM 1444 C CA . THR A 1 186 ? 23.090 3.117 -12.836 1.00 92.56 186 THR A CA 1
ATOM 1445 C C . THR A 1 186 ? 23.974 4.117 -12.082 1.00 92.56 186 THR A C 1
ATOM 1447 O O . THR A 1 186 ? 23.897 4.208 -10.854 1.00 92.56 186 THR A O 1
ATOM 1450 N N . ASP A 1 187 ? 24.810 4.875 -12.794 1.00 87.75 187 ASP A N 1
ATOM 1451 C CA . ASP A 1 187 ? 25.626 5.952 -12.228 1.00 87.75 187 ASP A CA 1
ATOM 1452 C C . ASP A 1 187 ? 24.838 7.269 -12.207 1.00 87.75 187 ASP A C 1
ATOM 1454 O O . ASP A 1 187 ? 24.226 7.666 -13.200 1.00 87.75 187 ASP A O 1
ATOM 1458 N N . ARG A 1 188 ? 24.859 7.974 -11.074 1.00 85.50 188 ARG A N 1
ATOM 1459 C CA . ARG A 1 188 ? 24.173 9.258 -10.886 1.00 85.50 188 ARG A CA 1
ATOM 1460 C C . ARG A 1 188 ? 24.708 10.364 -11.795 1.00 85.50 188 ARG A C 1
ATOM 1462 O O . ARG A 1 188 ? 23.944 11.265 -12.148 1.00 85.50 188 ARG A O 1
ATOM 1469 N N . ASP A 1 189 ? 25.980 10.293 -12.162 1.00 87.69 189 ASP A N 1
ATOM 1470 C CA . ASP A 1 189 ? 26.652 11.331 -12.942 1.00 87.69 189 ASP A CA 1
ATOM 1471 C C . ASP A 1 189 ? 26.501 11.110 -14.458 1.00 87.69 189 ASP A C 1
ATOM 1473 O O . ASP A 1 189 ? 26.841 11.986 -15.256 1.00 87.69 189 ASP A O 1
ATOM 1477 N N . LEU A 1 190 ? 25.916 9.976 -14.862 1.00 86.06 190 LEU A N 1
ATOM 1478 C CA . LEU A 1 190 ? 25.654 9.615 -16.253 1.00 86.06 190 LEU A CA 1
ATOM 1479 C C . LEU A 1 190 ? 24.158 9.638 -16.568 1.00 86.06 190 LEU A C 1
ATOM 1481 O O . LEU A 1 190 ? 23.338 9.124 -15.807 1.00 86.06 190 LEU A O 1
ATOM 1485 N N . GLY A 1 191 ? 23.815 10.193 -17.732 1.00 84.50 191 GLY A N 1
ATOM 1486 C CA . GLY A 1 191 ? 22.440 10.267 -18.224 1.00 84.50 191 GLY A CA 1
ATOM 1487 C C . GLY A 1 191 ? 21.550 11.246 -17.453 1.00 84.50 191 GLY A C 1
ATOM 1488 O O . GLY A 1 191 ? 21.889 11.751 -16.378 1.00 84.50 191 GLY A O 1
ATOM 1489 N N . ASP A 1 192 ? 20.385 11.529 -18.022 1.00 90.38 192 ASP A N 1
ATOM 1490 C CA . ASP A 1 192 ? 19.316 12.240 -17.331 1.00 90.38 192 ASP A CA 1
ATOM 1491 C C . ASP A 1 192 ? 18.195 11.265 -16.938 1.00 90.38 192 ASP A C 1
ATOM 1493 O O . ASP A 1 192 ? 18.257 10.059 -17.185 1.00 90.38 192 ASP A O 1
ATOM 1497 N N . ALA A 1 193 ? 17.175 11.765 -16.240 1.00 90.69 193 ALA A N 1
ATOM 1498 C CA . ALA A 1 193 ? 16.069 10.912 -15.820 1.00 90.69 193 ALA A CA 1
ATOM 1499 C C . ALA A 1 193 ? 15.284 10.349 -17.017 1.00 90.69 193 ALA A C 1
ATOM 1501 O O . ALA A 1 193 ? 14.816 9.217 -16.940 1.00 90.69 193 ALA A O 1
ATOM 1502 N N . ALA A 1 194 ? 15.149 11.109 -18.107 1.00 92.88 194 ALA A N 1
ATOM 1503 C CA . ALA A 1 194 ? 14.378 10.698 -19.274 1.00 92.88 194 ALA A CA 1
ATOM 1504 C C . ALA A 1 194 ? 15.097 9.585 -20.047 1.00 92.88 194 ALA A C 1
ATOM 1506 O O . ALA A 1 194 ? 14.469 8.589 -20.399 1.00 92.88 194 ALA A O 1
ATOM 1507 N N . SER A 1 195 ? 16.417 9.692 -20.232 1.00 93.56 195 SER A N 1
ATOM 1508 C CA . SER A 1 195 ? 17.223 8.654 -20.879 1.00 93.56 195 SER A CA 1
ATOM 1509 C C . SER A 1 195 ? 17.184 7.343 -20.092 1.00 93.56 195 SER A C 1
ATOM 1511 O O . SER A 1 195 ? 17.006 6.279 -20.678 1.00 93.56 195 SER A O 1
ATOM 1513 N N . LYS A 1 196 ? 17.261 7.413 -18.756 1.00 95.69 196 LYS A N 1
ATOM 1514 C CA . LYS A 1 196 ? 17.153 6.236 -17.877 1.00 95.69 196 LYS A CA 1
ATOM 1515 C C . LYS A 1 196 ? 15.758 5.616 -17.887 1.00 95.69 196 LYS A C 1
ATOM 1517 O O . LYS A 1 196 ? 15.637 4.396 -17.853 1.00 95.69 196 LYS A O 1
ATOM 1522 N N . ILE A 1 197 ? 14.703 6.432 -17.956 1.00 96.06 197 ILE A N 1
ATOM 1523 C CA . ILE A 1 197 ? 13.341 5.917 -18.151 1.00 96.06 197 ILE A CA 1
ATOM 1524 C C . ILE A 1 197 ? 13.253 5.183 -19.490 1.00 96.06 197 ILE A C 1
ATOM 1526 O O . ILE A 1 197 ? 12.775 4.057 -19.506 1.00 96.06 197 ILE A O 1
ATOM 1530 N N . ALA A 1 198 ? 13.761 5.760 -20.582 1.00 96.50 198 ALA A N 1
ATOM 1531 C CA . ALA A 1 198 ? 13.737 5.117 -21.896 1.00 96.50 198 ALA A CA 1
ATOM 1532 C C . ALA A 1 198 ? 14.481 3.766 -21.907 1.00 96.50 198 ALA A C 1
ATOM 1534 O O . ALA A 1 198 ? 14.012 2.807 -22.510 1.00 96.50 198 ALA A O 1
ATOM 1535 N N . GLU A 1 199 ? 15.609 3.650 -21.199 1.00 97.19 199 GLU A N 1
ATOM 1536 C CA . GLU A 1 199 ? 16.301 2.367 -21.005 1.00 97.19 199 GLU A CA 1
ATOM 1537 C C . GLU A 1 199 ? 15.419 1.324 -20.308 1.00 97.19 199 GLU A C 1
ATOM 1539 O O . GLU A 1 199 ? 15.321 0.194 -20.784 1.00 97.19 199 GLU A O 1
ATOM 1544 N N . ALA A 1 200 ? 14.754 1.701 -19.213 1.00 97.69 200 ALA A N 1
ATOM 1545 C CA . ALA A 1 200 ? 13.841 0.810 -18.502 1.00 97.69 200 ALA A CA 1
ATOM 1546 C C . ALA A 1 200 ? 12.605 0.448 -19.351 1.00 97.69 200 ALA A C 1
ATOM 1548 O O . ALA A 1 200 ? 12.182 -0.706 -19.348 1.00 97.69 200 ALA A O 1
ATOM 1549 N N . VAL A 1 201 ? 12.064 1.399 -20.123 1.00 98.25 201 VAL A N 1
ATOM 1550 C CA . VAL A 1 201 ? 10.925 1.175 -21.031 1.00 98.25 201 VAL A CA 1
ATOM 1551 C C . VAL A 1 201 ? 11.272 0.170 -22.121 1.00 98.25 201 VAL A C 1
ATOM 1553 O O . VAL A 1 201 ? 10.479 -0.729 -22.357 1.00 98.25 201 VAL A O 1
ATOM 1556 N N . ARG A 1 202 ? 12.470 0.225 -22.714 1.00 98.06 202 ARG A N 1
ATOM 1557 C CA . ARG A 1 202 ? 12.884 -0.777 -23.715 1.00 98.06 202 ARG A CA 1
ATOM 1558 C C . ARG A 1 202 ? 12.876 -2.206 -23.168 1.00 98.06 202 ARG A C 1
ATOM 1560 O O . ARG A 1 202 ? 12.542 -3.139 -23.889 1.00 98.06 202 ARG A O 1
ATOM 1567 N N . LYS A 1 203 ? 13.237 -2.389 -21.893 1.00 98.31 203 LYS A N 1
ATOM 1568 C CA . LYS A 1 203 ? 13.171 -3.704 -21.233 1.00 98.31 203 LYS A CA 1
ATOM 1569 C C . LYS A 1 203 ? 11.727 -4.146 -21.006 1.00 98.31 203 LYS A C 1
ATOM 1571 O O . LYS A 1 203 ? 11.420 -5.315 -21.204 1.00 98.31 203 LYS A O 1
ATOM 1576 N N . LEU A 1 204 ? 10.852 -3.212 -20.634 1.00 98.25 204 LEU A N 1
ATOM 1577 C CA . LEU A 1 204 ? 9.413 -3.455 -20.533 1.00 98.25 204 LEU A CA 1
ATOM 1578 C C . LEU A 1 204 ? 8.802 -3.838 -21.891 1.00 98.25 204 LEU A C 1
ATOM 1580 O O . LEU A 1 204 ? 8.078 -4.823 -21.967 1.00 98.25 204 LEU A O 1
ATOM 1584 N N . GLU A 1 205 ? 9.109 -3.101 -22.959 1.00 98.19 205 GLU A N 1
ATOM 1585 C CA . GLU A 1 205 ? 8.631 -3.391 -24.318 1.00 98.19 205 GLU A CA 1
ATOM 1586 C C . GLU A 1 205 ? 9.035 -4.803 -24.760 1.00 98.19 205 GLU A C 1
ATOM 1588 O O . GLU A 1 205 ? 8.185 -5.566 -25.211 1.00 98.19 205 GLU A O 1
ATOM 1593 N N . ALA A 1 206 ? 10.299 -5.185 -24.546 1.00 98.25 206 ALA A N 1
ATOM 1594 C CA . ALA A 1 206 ? 10.787 -6.527 -24.866 1.00 98.25 206 ALA A CA 1
ATOM 1595 C C . ALA A 1 206 ? 10.078 -7.633 -24.058 1.00 98.25 206 ALA A C 1
ATOM 1597 O O . ALA A 1 206 ? 9.800 -8.712 -24.589 1.00 98.25 206 ALA A O 1
ATOM 1598 N N . GLU A 1 207 ? 9.768 -7.376 -22.783 1.00 98.06 207 GLU A N 1
ATOM 1599 C CA . GLU A 1 207 ? 9.028 -8.314 -21.931 1.00 98.06 207 GLU A CA 1
ATOM 1600 C C . GLU A 1 207 ? 7.582 -8.493 -22.406 1.00 98.06 207 GLU A C 1
ATOM 1602 O O . GLU A 1 207 ? 7.097 -9.623 -22.436 1.00 98.06 207 GLU A O 1
ATOM 1607 N N . VAL A 1 208 ? 6.914 -7.404 -22.799 1.00 97.81 208 VAL A N 1
ATOM 1608 C CA . VAL A 1 208 ? 5.550 -7.426 -23.355 1.00 97.81 208 VAL A CA 1
ATOM 1609 C C . VAL A 1 208 ? 5.526 -8.127 -24.713 1.00 97.81 208 VAL A C 1
ATOM 1611 O O . VAL A 1 208 ? 4.635 -8.931 -24.958 1.00 97.81 208 VAL A O 1
ATOM 1614 N N . GLU A 1 209 ? 6.510 -7.883 -25.582 1.00 97.56 209 GLU A N 1
ATOM 1615 C CA . GLU A 1 209 ? 6.622 -8.570 -26.877 1.00 97.56 209 GLU A CA 1
ATOM 1616 C C . GLU A 1 209 ? 6.820 -10.082 -26.699 1.00 97.56 209 GLU A C 1
ATOM 1618 O O . GLU A 1 209 ? 6.213 -10.883 -27.408 1.00 97.56 209 GLU A O 1
ATOM 1623 N N . SER A 1 210 ? 7.634 -10.478 -25.717 1.00 97.81 210 SER A N 1
ATOM 1624 C CA . SER A 1 210 ? 7.911 -11.889 -25.431 1.00 97.81 210 SER A CA 1
ATOM 1625 C C . SER A 1 210 ? 6.775 -12.584 -24.670 1.00 97.81 210 SER A C 1
ATOM 1627 O O . SER A 1 210 ? 6.621 -13.798 -24.784 1.00 97.81 210 SER A O 1
ATOM 1629 N N . ASN A 1 211 ? 5.989 -11.835 -23.887 1.00 96.62 211 ASN A N 1
ATOM 1630 C CA . ASN A 1 211 ? 4.931 -12.348 -23.013 1.00 96.62 211 ASN A CA 1
ATOM 1631 C C . ASN A 1 211 ? 3.684 -11.438 -23.080 1.00 96.62 211 ASN A C 1
ATOM 1633 O O . ASN A 1 211 ? 3.384 -10.731 -22.110 1.00 96.62 211 ASN A O 1
ATOM 1637 N N . PRO A 1 212 ? 2.933 -11.447 -24.196 1.00 94.44 212 PRO A N 1
ATOM 1638 C CA . PRO A 1 212 ? 1.859 -10.479 -24.447 1.00 94.44 212 PRO A CA 1
ATOM 1639 C C . PRO A 1 212 ? 0.712 -10.532 -23.430 1.00 94.44 212 PRO A C 1
ATOM 1641 O O . PRO A 1 212 ? 0.025 -9.537 -23.229 1.00 94.44 212 PRO A O 1
ATOM 1644 N N . GLU A 1 213 ? 0.523 -11.667 -22.756 1.00 93.81 213 GLU A N 1
ATOM 1645 C CA . GLU A 1 213 ? -0.548 -11.873 -21.771 1.00 93.81 213 GLU A CA 1
ATOM 1646 C C . GLU A 1 213 ? -0.105 -11.620 -20.322 1.00 93.81 213 GLU A C 1
ATOM 1648 O O . GLU A 1 213 ? -0.909 -11.735 -19.398 1.00 93.81 213 GLU A O 1
ATOM 1653 N N . LYS A 1 214 ? 1.172 -11.283 -20.090 1.00 95.94 214 LYS A N 1
ATOM 1654 C CA . LYS A 1 214 ? 1.716 -11.168 -18.731 1.00 95.94 214 LYS A CA 1
ATOM 1655 C C . LYS A 1 214 ? 1.104 -10.013 -17.950 1.00 95.94 214 LYS A C 1
ATOM 1657 O O . LYS A 1 214 ? 0.799 -10.164 -16.773 1.00 95.94 214 LYS A O 1
ATOM 1662 N N . PHE A 1 215 ? 0.962 -8.852 -18.580 1.00 97.38 215 PHE A N 1
ATOM 1663 C CA . PHE A 1 215 ? 0.449 -7.650 -17.931 1.00 97.38 215 PHE A CA 1
ATOM 1664 C C . PHE A 1 215 ? -0.964 -7.353 -18.414 1.00 97.38 215 PHE A C 1
ATOM 1666 O O . PHE A 1 215 ? -1.255 -7.452 -19.603 1.00 97.38 215 PHE A O 1
ATOM 1673 N N . VAL A 1 216 ? -1.828 -6.915 -17.497 1.00 94.50 216 VAL A N 1
ATOM 1674 C CA . VAL A 1 216 ? -3.141 -6.382 -17.873 1.00 94.50 216 VAL A CA 1
ATOM 1675 C C . VAL A 1 216 ? -2.931 -5.144 -18.746 1.00 94.50 216 VAL A C 1
ATOM 1677 O O . VAL A 1 216 ? -2.088 -4.290 -18.449 1.00 94.50 216 VAL A O 1
ATOM 1680 N N . GLU A 1 217 ? -3.712 -5.029 -19.817 1.00 95.50 217 GLU A N 1
ATOM 1681 C CA . GLU A 1 217 ? -3.693 -3.845 -20.662 1.00 95.50 217 GLU A CA 1
ATOM 1682 C C . GLU A 1 217 ? -4.350 -2.670 -19.925 1.00 95.50 217 GLU A C 1
ATOM 1684 O O . GLU A 1 217 ? -5.564 -2.612 -19.743 1.00 95.50 217 GLU A O 1
ATOM 1689 N N . THR A 1 218 ? -3.534 -1.725 -19.458 1.00 96.94 218 THR A N 1
ATOM 1690 C CA . THR A 1 218 ? -4.005 -0.570 -18.683 1.00 96.94 218 THR A CA 1
ATOM 1691 C C . THR A 1 218 ? -3.503 0.736 -19.278 1.00 96.94 218 THR A C 1
ATOM 1693 O O . THR A 1 218 ? -2.484 0.774 -19.968 1.00 96.94 218 THR A O 1
ATOM 1696 N N . ALA A 1 219 ? -4.165 1.847 -18.942 1.00 96.94 219 ALA A N 1
ATOM 1697 C CA . ALA A 1 219 ? -3.702 3.181 -19.329 1.00 96.94 219 ALA A CA 1
ATOM 1698 C C . ALA A 1 219 ? -2.257 3.463 -18.869 1.00 96.94 219 ALA A C 1
ATOM 1700 O O . ALA A 1 219 ? -1.509 4.141 -19.572 1.00 96.94 219 ALA A O 1
ATOM 1701 N N . GLY A 1 220 ? -1.852 2.909 -17.718 1.00 96.94 220 GLY A N 1
ATOM 1702 C CA . GLY A 1 220 ? -0.485 3.013 -17.212 1.00 96.94 220 GLY A CA 1
ATOM 1703 C C . GLY A 1 220 ? 0.526 2.291 -18.101 1.00 96.94 220 GLY A C 1
ATOM 1704 O O . GLY A 1 220 ? 1.540 2.883 -18.464 1.00 96.94 220 GLY A O 1
ATOM 1705 N N . LEU A 1 221 ? 0.225 1.052 -18.510 1.00 98.00 221 LEU A N 1
ATOM 1706 C CA . LEU A 1 221 ? 1.064 0.292 -19.443 1.00 98.00 221 LEU A CA 1
ATOM 1707 C C . LEU A 1 221 ? 1.136 0.983 -20.811 1.00 98.00 221 LEU A C 1
ATOM 1709 O O . LEU A 1 221 ? 2.226 1.221 -21.327 1.00 98.00 221 LEU A O 1
ATOM 1713 N N . GLN A 1 222 ? -0.012 1.384 -21.359 1.00 97.88 222 GLN A N 1
ATOM 1714 C CA . GLN A 1 222 ? -0.089 2.041 -22.664 1.00 97.88 222 GLN A CA 1
ATOM 1715 C C . GLN A 1 222 ? 0.685 3.365 -22.707 1.00 97.88 222 GLN A C 1
ATOM 1717 O O . GLN A 1 222 ? 1.312 3.683 -23.714 1.00 97.88 222 GLN A O 1
ATOM 1722 N N . ALA A 1 223 ? 0.726 4.119 -21.605 1.00 97.75 223 ALA A N 1
ATOM 1723 C CA . ALA A 1 223 ? 1.537 5.332 -21.523 1.00 97.75 223 ALA A CA 1
ATOM 1724 C C . ALA A 1 223 ? 3.046 5.057 -21.672 1.00 97.75 223 ALA A C 1
ATOM 1726 O O . ALA A 1 223 ? 3.761 5.890 -22.237 1.00 97.75 223 ALA A O 1
ATOM 1727 N N . TYR A 1 224 ? 3.540 3.909 -21.192 1.00 97.75 224 TYR A N 1
ATOM 1728 C CA . TYR A 1 224 ? 4.930 3.501 -21.411 1.00 97.75 224 TYR A CA 1
ATOM 1729 C C . TYR A 1 224 ? 5.179 3.112 -22.866 1.00 97.75 224 TYR A C 1
ATOM 1731 O O . TYR A 1 224 ? 6.088 3.668 -23.476 1.00 97.75 224 TYR A O 1
ATOM 1739 N N . LEU A 1 225 ? 4.337 2.241 -23.432 1.00 96.56 225 LEU A N 1
ATOM 1740 C CA . LEU A 1 225 ? 4.472 1.758 -24.815 1.00 96.56 225 LEU A CA 1
ATOM 1741 C C . LEU A 1 225 ? 4.323 2.892 -25.849 1.00 96.56 225 LEU A C 1
ATOM 1743 O O . LEU A 1 225 ? 4.939 2.879 -26.911 1.00 96.56 225 LEU A O 1
ATOM 1747 N N . ALA A 1 226 ? 3.553 3.930 -25.520 1.00 96.31 226 ALA A N 1
ATOM 1748 C CA . ALA A 1 226 ? 3.416 5.137 -26.331 1.00 96.31 226 ALA A CA 1
ATOM 1749 C C . ALA A 1 226 ? 4.529 6.181 -26.097 1.00 96.31 226 ALA A C 1
ATOM 1751 O O . ALA A 1 226 ? 4.434 7.295 -26.616 1.00 96.31 226 ALA A O 1
ATOM 1752 N N . ASN A 1 227 ? 5.566 5.866 -25.308 1.00 92.00 227 ASN A N 1
ATOM 1753 C CA . ASN A 1 227 ? 6.676 6.766 -24.974 1.00 92.00 227 ASN A CA 1
ATOM 1754 C C . ASN A 1 227 ? 6.236 8.108 -24.338 1.00 92.00 227 ASN A C 1
ATOM 1756 O O . ASN A 1 227 ? 6.856 9.153 -24.539 1.00 92.00 227 ASN A O 1
ATOM 1760 N N . GLN A 1 228 ? 5.164 8.100 -23.536 1.00 92.62 228 GLN A N 1
ATOM 1761 C CA . GLN A 1 228 ? 4.599 9.302 -22.897 1.00 92.62 228 GLN A CA 1
ATOM 1762 C C . GLN A 1 228 ? 5.168 9.579 -21.493 1.00 92.62 228 GLN A C 1
ATOM 1764 O O . GLN A 1 228 ? 4.831 10.582 -20.854 1.00 92.62 228 GLN A O 1
ATOM 1769 N N . VAL A 1 229 ? 6.039 8.708 -20.980 1.00 92.94 229 VAL A N 1
ATOM 1770 C CA . VAL A 1 229 ? 6.618 8.823 -19.636 1.00 92.94 229 VAL A CA 1
ATOM 1771 C C . VAL A 1 229 ? 8.005 9.455 -19.705 1.00 92.94 229 VAL A C 1
ATOM 1773 O O . VAL A 1 229 ? 9.000 8.782 -19.932 1.00 92.94 229 VAL A O 1
ATOM 1776 N N . LEU A 1 230 ? 8.069 10.770 -19.483 1.00 86.38 230 LEU A N 1
ATOM 1777 C CA . LEU A 1 230 ? 9.306 11.548 -19.661 1.00 86.38 230 LEU A CA 1
ATOM 1778 C C . LEU A 1 230 ? 9.991 11.988 -18.355 1.00 86.38 230 LEU A C 1
ATOM 1780 O O . LEU A 1 230 ? 11.025 12.651 -18.393 1.00 86.38 230 LEU A O 1
ATOM 1784 N N . GLY A 1 231 ? 9.437 11.665 -17.184 1.00 92.25 231 GLY A N 1
ATOM 1785 C CA . GLY A 1 231 ? 9.994 12.131 -15.915 1.00 92.25 231 GLY A CA 1
ATOM 1786 C C . GLY A 1 231 ? 9.623 11.265 -14.720 1.00 92.25 231 GLY A C 1
ATOM 1787 O O . GLY A 1 231 ? 8.703 10.456 -14.767 1.00 92.25 231 GLY A O 1
ATOM 1788 N N . LEU A 1 232 ? 10.334 11.457 -13.607 1.00 91.00 232 LEU A N 1
ATOM 1789 C CA . LEU A 1 232 ? 10.116 10.676 -12.383 1.00 91.00 232 LEU A CA 1
ATOM 1790 C C . LEU A 1 232 ? 8.682 10.785 -11.825 1.00 91.00 232 LEU A C 1
ATOM 1792 O O . LEU A 1 232 ? 8.149 9.759 -11.400 1.00 91.00 232 LEU A O 1
ATOM 1796 N N . PRO A 1 233 ? 8.018 11.963 -11.836 1.00 91.56 233 PRO A N 1
ATOM 1797 C CA . PRO A 1 233 ? 6.636 12.057 -11.369 1.00 91.56 233 PRO A CA 1
ATOM 1798 C C . PRO A 1 233 ? 5.649 11.295 -12.258 1.00 91.56 233 PRO A C 1
ATOM 1800 O O . PRO A 1 233 ? 4.766 10.615 -11.738 1.00 91.56 233 PRO A O 1
ATOM 1803 N 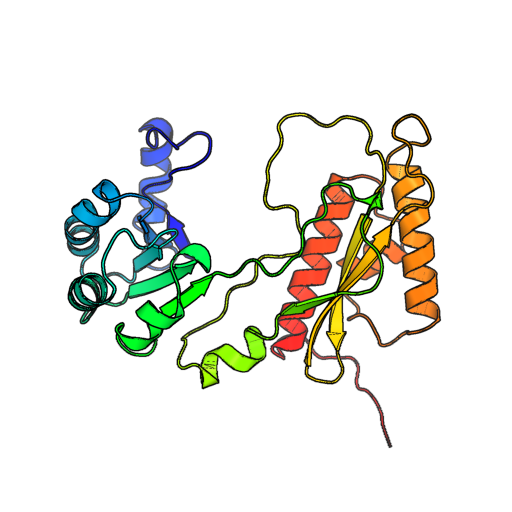N . SER A 1 234 ? 5.793 11.380 -13.588 1.00 93.75 234 SER A N 1
ATOM 1804 C CA . SER A 1 234 ? 4.941 10.614 -14.504 1.00 93.75 234 SER A CA 1
ATOM 1805 C C . SER A 1 234 ? 5.241 9.120 -14.416 1.00 93.75 234 SER A C 1
ATOM 1807 O O . SER A 1 234 ? 4.302 8.336 -14.417 1.00 93.75 234 SER A O 1
ATOM 1809 N N . ASN A 1 235 ? 6.503 8.730 -14.216 1.00 95.00 235 ASN A N 1
ATOM 1810 C CA . ASN A 1 235 ? 6.890 7.339 -13.985 1.00 95.00 235 ASN A CA 1
ATOM 1811 C C . ASN A 1 235 ? 6.158 6.741 -12.773 1.00 95.00 235 ASN A C 1
ATOM 1813 O O . ASN A 1 235 ? 5.473 5.734 -12.898 1.00 95.00 235 ASN A O 1
ATOM 1817 N N . LYS A 1 236 ? 6.217 7.396 -11.607 1.00 93.44 236 LYS A N 1
ATOM 1818 C CA . LYS A 1 236 ? 5.499 6.921 -10.410 1.00 93.44 236 LYS A CA 1
ATOM 1819 C C . LYS A 1 236 ? 3.985 6.879 -10.623 1.00 93.44 236 LYS A C 1
ATOM 1821 O O . LYS A 1 236 ? 3.323 5.945 -10.185 1.00 93.44 236 LYS A O 1
ATOM 1826 N N . ARG A 1 237 ? 3.435 7.886 -11.310 1.00 95.25 237 ARG A N 1
ATOM 1827 C CA . ARG A 1 237 ? 2.002 7.959 -11.611 1.00 95.25 237 ARG A CA 1
ATOM 1828 C C . ARG A 1 237 ? 1.539 6.770 -12.451 1.00 95.25 237 ARG A C 1
ATOM 1830 O O . ARG A 1 237 ? 0.530 6.170 -12.105 1.00 95.25 237 ARG A O 1
ATOM 1837 N N . GLN A 1 238 ? 2.250 6.438 -13.528 1.00 97.31 238 GLN A N 1
ATOM 1838 C CA . GLN A 1 238 ? 1.832 5.343 -14.406 1.00 97.31 238 GLN A CA 1
ATOM 1839 C C . GLN A 1 238 ? 2.004 3.969 -13.751 1.00 97.31 238 GLN A C 1
ATOM 1841 O O . GLN A 1 238 ? 1.144 3.116 -13.950 1.00 97.31 238 GLN A O 1
ATOM 1846 N N . GLN A 1 239 ? 3.018 3.782 -12.894 1.00 96.94 239 GLN A N 1
ATOM 1847 C CA . GLN A 1 239 ? 3.127 2.581 -12.049 1.00 96.94 239 GLN A CA 1
ATOM 1848 C C . GLN A 1 239 ? 1.900 2.411 -11.149 1.00 96.94 239 GLN A C 1
ATOM 1850 O O . GLN A 1 239 ? 1.313 1.336 -11.121 1.00 96.94 239 GLN A O 1
ATOM 1855 N N . LEU A 1 240 ? 1.460 3.478 -10.470 1.00 96.31 240 LEU A N 1
ATOM 1856 C CA . LEU A 1 240 ? 0.261 3.433 -9.626 1.00 96.31 240 LEU A CA 1
ATOM 1857 C C . LEU A 1 240 ? -1.022 3.181 -10.425 1.00 96.31 240 LEU A C 1
ATOM 1859 O O . LEU A 1 240 ? -1.847 2.378 -10.003 1.00 96.31 240 LEU A O 1
ATOM 1863 N N . ILE A 1 241 ? -1.196 3.847 -11.572 1.00 96.44 241 ILE A N 1
ATOM 1864 C CA . ILE A 1 241 ? -2.361 3.633 -12.446 1.00 96.44 241 ILE A CA 1
ATOM 1865 C C . ILE A 1 241 ? -2.417 2.175 -12.899 1.00 96.44 241 ILE A C 1
ATOM 1867 O O . ILE A 1 241 ? -3.476 1.556 -12.832 1.00 96.44 241 ILE A O 1
ATOM 1871 N N . HIS A 1 242 ? -1.284 1.628 -13.343 1.00 97.50 242 HIS A N 1
ATOM 1872 C CA . HIS A 1 242 ? -1.208 0.233 -13.747 1.00 97.50 242 HIS A CA 1
ATOM 1873 C C . HIS A 1 242 ? -1.505 -0.700 -12.570 1.00 97.50 242 HIS A C 1
ATOM 1875 O O . HIS A 1 242 ? -2.364 -1.560 -12.698 1.00 97.50 242 HIS A O 1
ATOM 1881 N N . HIS A 1 243 ? -0.871 -0.482 -11.416 1.00 96.94 243 HIS A N 1
ATOM 1882 C CA . HIS A 1 243 ? -1.054 -1.304 -10.223 1.00 96.94 243 HIS A CA 1
ATOM 1883 C C . HIS A 1 243 ? -2.515 -1.377 -9.763 1.00 96.94 243 HIS A C 1
ATOM 1885 O O . HIS A 1 243 ? -3.057 -2.470 -9.627 1.00 96.94 243 HIS A O 1
ATOM 1891 N N . LEU A 1 244 ? -3.174 -0.226 -9.594 1.00 95.38 244 LEU A N 1
ATOM 1892 C CA . LEU A 1 244 ? -4.572 -0.166 -9.158 1.00 95.38 244 LEU A CA 1
ATOM 1893 C C . LEU A 1 244 ? -5.511 -0.869 -10.145 1.00 95.38 244 LEU A C 1
ATOM 1895 O O . LEU A 1 244 ? -6.435 -1.561 -9.728 1.00 95.38 244 LEU A O 1
ATOM 1899 N N . ALA A 1 245 ? -5.265 -0.721 -11.449 1.00 95.50 245 ALA A N 1
ATOM 1900 C CA . ALA A 1 245 ? -6.035 -1.422 -12.469 1.00 95.50 245 ALA A CA 1
ATOM 1901 C C . ALA A 1 245 ? -5.764 -2.938 -12.459 1.00 95.50 245 ALA A C 1
ATOM 1903 O O . ALA A 1 245 ? -6.702 -3.714 -12.613 1.00 95.50 245 ALA A O 1
ATOM 1904 N N . THR A 1 246 ? -4.526 -3.378 -12.215 1.00 95.75 246 THR A N 1
ATOM 1905 C CA . THR A 1 246 ? -4.199 -4.802 -12.043 1.00 95.75 246 THR A CA 1
ATOM 1906 C C . THR A 1 246 ? -4.899 -5.395 -10.816 1.00 95.75 246 THR A C 1
ATOM 1908 O O . THR A 1 246 ? -5.444 -6.493 -10.910 1.00 95.75 246 THR A O 1
ATOM 1911 N N . VAL A 1 247 ? -4.946 -4.674 -9.689 1.00 94.88 247 VAL A N 1
ATOM 1912 C CA . VAL A 1 247 ? -5.694 -5.092 -8.488 1.00 94.88 247 VAL A CA 1
ATOM 1913 C C . VAL A 1 247 ? -7.196 -5.159 -8.781 1.00 94.88 247 VAL A C 1
ATOM 1915 O O . VAL A 1 247 ? -7.840 -6.152 -8.472 1.00 94.88 247 VAL A O 1
ATOM 1918 N N . ALA A 1 248 ? -7.772 -4.152 -9.440 1.00 93.69 248 ALA A N 1
ATOM 1919 C CA . ALA A 1 248 ? -9.186 -4.186 -9.825 1.00 93.69 248 ALA A CA 1
ATOM 1920 C C . ALA A 1 248 ? -9.502 -5.371 -10.762 1.00 93.69 248 ALA A C 1
ATOM 1922 O O . ALA A 1 248 ? -10.493 -6.077 -10.580 1.00 93.69 248 ALA A O 1
ATOM 1923 N N . ALA A 1 249 ? -8.623 -5.656 -11.726 1.00 91.75 249 ALA A N 1
ATOM 1924 C CA . ALA A 1 249 ? -8.757 -6.814 -12.604 1.00 91.75 249 ALA A CA 1
ATOM 1925 C C . ALA A 1 249 ? -8.631 -8.153 -11.853 1.00 91.75 249 ALA A C 1
ATOM 1927 O O . ALA A 1 249 ? -9.277 -9.128 -12.241 1.00 91.75 249 ALA A O 1
ATOM 1928 N N . SER A 1 250 ? -7.830 -8.236 -10.782 1.00 90.81 250 SER A N 1
ATOM 1929 C CA . SER A 1 250 ? -7.730 -9.454 -9.963 1.00 90.81 250 SER A CA 1
ATOM 1930 C C . SER A 1 250 ? -8.952 -9.680 -9.069 1.00 90.81 250 SER A C 1
ATOM 1932 O O . SER A 1 250 ? -9.234 -10.824 -8.720 1.00 90.81 250 SER A O 1
ATOM 1934 N N . LEU A 1 251 ? -9.707 -8.624 -8.754 1.00 89.81 251 LEU A N 1
ATOM 1935 C CA . LEU A 1 251 ? -10.988 -8.699 -8.043 1.00 89.81 251 LEU A CA 1
ATOM 1936 C C . LEU A 1 251 ? -12.179 -9.034 -8.958 1.00 89.81 251 LEU A C 1
ATOM 1938 O O . LEU A 1 251 ? -13.267 -9.314 -8.460 1.00 89.81 251 LEU A O 1
ATOM 1942 N N . GLY A 1 252 ? -11.979 -9.040 -10.280 1.00 81.62 252 GLY A N 1
ATOM 1943 C CA . GLY A 1 252 ? -13.044 -9.251 -11.265 1.00 81.62 252 GLY A CA 1
ATOM 1944 C C . GLY A 1 252 ? -13.811 -7.981 -11.651 1.00 81.62 252 GLY A C 1
ATOM 1945 O O . GLY A 1 252 ? -14.832 -8.079 -12.326 1.00 81.62 252 GLY A O 1
ATOM 1946 N N . ASP A 1 253 ? -13.315 -6.798 -11.273 1.00 62.56 253 ASP A N 1
ATOM 1947 C CA . ASP A 1 253 ? -13.955 -5.503 -11.555 1.00 62.56 253 ASP A CA 1
ATOM 1948 C C . ASP A 1 253 ? -13.626 -4.955 -12.960 1.00 62.56 253 ASP A C 1
ATOM 1950 O O . ASP A 1 253 ? -14.215 -3.969 -13.406 1.00 62.56 253 ASP A O 1
ATOM 1954 N N . ILE A 1 254 ? -12.683 -5.583 -13.671 1.00 52.75 254 ILE A N 1
ATOM 1955 C CA . ILE A 1 254 ? -12.288 -5.249 -15.046 1.00 52.75 254 ILE A CA 1
ATOM 1956 C C . ILE A 1 254 ? -12.233 -6.552 -15.852 1.00 52.75 254 ILE A C 1
ATOM 1958 O O . ILE A 1 254 ? -11.544 -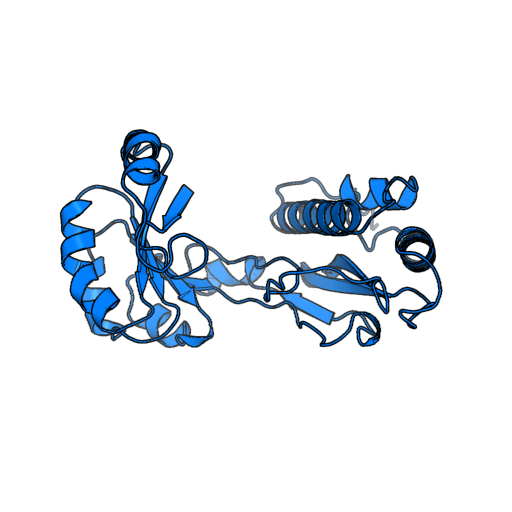7.493 -15.454 1.00 52.75 254 ILE A O 1
ATOM 1962 N N . GLU A 1 255 ? -12.952 -6.617 -16.979 1.00 44.62 255 GLU A N 1
ATOM 1963 C CA . GLU A 1 255 ? -12.907 -7.768 -17.890 1.00 44.62 255 GLU A CA 1
ATOM 1964 C C . GLU A 1 255 ? -11.463 -8.020 -18.356 1.00 44.62 255 GLU A C 1
ATOM 1966 O O . GLU A 1 255 ? -10.822 -7.147 -18.945 1.00 44.62 255 GLU A O 1
ATOM 1971 N N . ARG A 1 256 ? -10.939 -9.226 -18.097 1.00 46.97 256 ARG A N 1
ATOM 1972 C CA . ARG A 1 256 ? -9.699 -9.694 -18.731 1.00 46.97 256 ARG A CA 1
ATOM 1973 C C . ARG A 1 256 ? -9.971 -9.917 -20.225 1.00 46.97 256 ARG A C 1
ATOM 1975 O O . ARG A 1 256 ? -11.052 -10.416 -20.552 1.00 46.97 256 ARG A O 1
ATOM 1982 N N . PRO A 1 257 ? -9.025 -9.623 -21.138 1.00 41.28 257 PRO A N 1
ATOM 1983 C CA . PRO A 1 257 ? -9.139 -10.123 -22.502 1.00 41.28 257 PRO A CA 1
ATOM 1984 C C . PRO A 1 257 ? -9.277 -11.647 -22.439 1.00 41.28 257 PRO A C 1
ATOM 1986 O O . PRO A 1 257 ? -8.526 -12.316 -21.729 1.00 41.28 257 PRO A O 1
ATOM 1989 N N . ALA A 1 258 ? -10.300 -12.174 -23.111 1.00 37.50 258 ALA A N 1
ATOM 1990 C CA . ALA A 1 258 ? -10.619 -13.592 -23.088 1.00 37.50 258 ALA A CA 1
ATOM 1991 C C . ALA A 1 258 ? -9.404 -14.410 -23.543 1.00 37.50 258 ALA A C 1
ATOM 1993 O O . ALA A 1 258 ? -8.997 -14.334 -24.703 1.00 37.50 258 ALA A O 1
ATOM 1994 N N . THR A 1 259 ? -8.844 -15.216 -22.644 1.00 42.16 259 THR A N 1
ATOM 1995 C CA . THR A 1 259 ? -7.950 -16.303 -23.025 1.00 42.16 259 THR A CA 1
ATOM 1996 C C . THR A 1 259 ? -8.812 -17.374 -23.683 1.00 42.16 259 THR A C 1
ATOM 1998 O O . THR A 1 259 ? -9.462 -18.178 -23.018 1.00 42.16 259 THR A O 1
ATOM 2001 N N . ASN A 1 260 ? -8.871 -17.360 -25.016 1.00 35.00 260 ASN A N 1
ATOM 2002 C CA . ASN A 1 260 ? -9.360 -18.512 -25.767 1.00 35.00 260 ASN A CA 1
ATOM 2003 C C . ASN A 1 260 ? -8.322 -19.629 -25.618 1.00 35.00 260 ASN A C 1
ATOM 2005 O O . ASN A 1 260 ? -7.375 -19.714 -26.397 1.00 35.00 260 ASN A O 1
ATOM 2009 N N . LEU A 1 261 ? -8.489 -20.449 -24.586 1.00 37.50 261 LEU A N 1
ATOM 2010 C CA . LEU A 1 261 ? -7.862 -21.758 -24.489 1.00 37.50 261 LEU A CA 1
ATOM 2011 C C . LEU A 1 261 ? -8.939 -22.795 -24.818 1.00 37.50 261 LEU A C 1
ATOM 2013 O O . LEU A 1 261 ? -9.781 -23.100 -23.972 1.00 37.50 261 LEU A O 1
ATOM 2017 N N . ASP A 1 262 ? -8.907 -23.271 -26.064 1.00 33.81 262 ASP A N 1
ATOM 2018 C CA . ASP A 1 262 ? -9.408 -24.600 -26.438 1.00 33.81 262 ASP A CA 1
ATOM 2019 C C . ASP A 1 262 ? -8.358 -25.663 -26.069 1.00 33.81 262 ASP A C 1
ATOM 2021 O O . ASP A 1 262 ? -7.148 -25.405 -26.294 1.00 33.81 262 ASP A O 1
#

Secondary structure (DSSP, 8-state):
-EEESS--SGGGTT---HHHHHHHHHHHH-TTT-EEEEEESSHHHHHHHHHHHHHTTTS-EEEEESS--S-HHHHHHHHTTS-EEEEEEGGG-HHHHHHHSPTT-EEEE-------SSGGG--S-EEEE-HHHHTTTTT-S------SS-S---S-----SS-EEEEEEE-TTS-EEEEEEE-S---TTSS-HHHHHHHHHHHHHHHHHH-TTSS---HHHHHHHTT---SHHHHHHHHHHHHHHHHHHHTTSSPPP-----